Protein AF-A0A7C2EJ04-F1 (afdb_monomer_lite)

Sequence (206 aa):
MSGKVKPAGISQAGAAQGARAGKPFPYRYSTTGLAPIQLVLSRLKGVRRTSRGWIALCPAHSDRSPSLSVREARDGRVLLYCFAGCPTEAVCAALGLSLADLFPDRRRLHSPVAWQRLQEIAARMREQEAEAAFEAWRTATIRGLGVLERACRRVIHEGPGNPGFVVACELEPRVGYLLDVLLNGPRELQMEFYQRDWTEEFKWLV

pLDDT: mean 79.09, std 22.08, range [27.19, 97.81]

Foldseek 3Di:
DDDDDDDDDDDDDDDDDDDDDDDDDPDDDPPPPDQLLCLLVVQFAPWDADPAGIFGAQLLDPGPDGQWDWHADPQRFIDIDGNVDDDPQSSQVSSVHDNCSRHPPVVLVPDPVSVVVVVVVVVVVVVVVVVVVLVVVLVVLLVVLVVLLVVLVVLCVVPPVRPCNVVSVVCNVVSVVSNCCSPPNDPVSSVVVVPDDCPVVCPVVD

InterPro domains:
  IPR002694 Zinc finger, CHC2-type [PF01807] (45-86)
  IPR036977 DNA Primase, CHC2-type zinc finger [G3DSA:3.90.580.10] (33-127)

Structure (mmCIF, N/CA/C/O backbone):
data_AF-A0A7C2EJ04-F1
#
_entry.id   AF-A0A7C2EJ04-F1
#
loop_
_atom_site.group_PDB
_atom_site.id
_atom_site.type_symbol
_atom_site.label_atom_id
_atom_site.label_alt_id
_atom_site.label_comp_id
_atom_site.label_asym_id
_atom_site.label_entity_id
_atom_site.label_seq_id
_atom_site.pdbx_PDB_ins_code
_atom_site.Cartn_x
_atom_site.Cartn_y
_atom_site.Cartn_z
_atom_site.occupancy
_atom_site.B_iso_or_equiv
_atom_site.auth_seq_id
_atom_site.auth_comp_id
_atom_site.auth_asym_id
_atom_site.auth_atom_id
_atom_site.pdbx_PDB_model_num
ATOM 1 N N . MET A 1 1 ? 2.035 3.086 -95.347 1.00 42.09 1 MET A N 1
ATOM 2 C CA . MET A 1 1 ? 2.334 2.624 -93.976 1.00 42.09 1 MET A CA 1
ATOM 3 C C . MET A 1 1 ? 1.863 3.705 -93.014 1.00 42.09 1 MET A C 1
ATOM 5 O O . MET A 1 1 ? 2.045 4.877 -93.307 1.00 42.09 1 MET A O 1
ATOM 9 N N . SER A 1 2 ? 1.143 3.280 -91.980 1.00 36.66 2 SER A N 1
ATOM 10 C CA . SER A 1 2 ? 0.530 4.011 -90.855 1.00 36.66 2 SER A CA 1
ATOM 11 C C . SER A 1 2 ? 1.343 5.217 -90.336 1.00 36.66 2 SER A C 1
ATOM 13 O O . SER A 1 2 ? 2.560 5.179 -90.400 1.00 36.66 2 SER A O 1
ATOM 15 N N . GLY A 1 3 ? 0.796 6.294 -89.763 1.00 33.34 3 GLY A N 1
ATOM 16 C CA . GLY A 1 3 ? -0.563 6.622 -89.339 1.00 33.34 3 GLY A CA 1
ATOM 17 C C . GLY A 1 3 ? -0.642 8.059 -88.770 1.00 33.34 3 GLY A C 1
ATOM 18 O O . GLY A 1 3 ? 0.369 8.707 -88.522 1.00 33.34 3 GLY A O 1
ATOM 19 N N . LYS A 1 4 ? -1.889 8.526 -88.623 1.00 36.69 4 LYS A N 1
ATOM 20 C CA . LYS A 1 4 ? -2.420 9.790 -88.060 1.00 36.69 4 LYS A CA 1
ATOM 21 C C . LYS A 1 4 ? -1.702 10.376 -86.836 1.00 36.69 4 LYS A C 1
ATOM 23 O O . LYS A 1 4 ? -1.455 9.628 -85.902 1.00 36.69 4 LYS A O 1
ATOM 28 N N . VAL A 1 5 ? -1.713 11.718 -86.732 1.00 31.56 5 VAL A N 1
ATOM 29 C CA . VAL A 1 5 ? -2.195 12.436 -85.525 1.00 31.56 5 VAL A CA 1
ATOM 30 C C . VAL A 1 5 ? -2.883 13.766 -85.908 1.00 31.56 5 VAL A C 1
ATOM 32 O O . VAL A 1 5 ? -2.316 14.590 -86.619 1.00 31.56 5 VAL A O 1
ATOM 35 N N . LYS A 1 6 ? -4.110 13.981 -85.413 1.00 32.75 6 LYS A N 1
ATOM 36 C CA . LYS A 1 6 ? -4.808 15.278 -85.267 1.00 32.75 6 LYS A CA 1
ATOM 37 C C . LYS A 1 6 ? -5.606 15.251 -83.939 1.00 32.75 6 LYS A C 1
ATOM 39 O O . LYS A 1 6 ? -5.744 14.168 -83.374 1.00 32.75 6 LYS A O 1
ATOM 44 N N . PRO A 1 7 ? -6.039 16.411 -83.408 1.00 37.88 7 PRO A N 1
ATOM 45 C CA . PRO A 1 7 ? -5.699 16.833 -82.049 1.00 37.88 7 PRO A CA 1
ATOM 46 C C . PRO A 1 7 ? -6.749 16.524 -80.974 1.00 37.88 7 PRO A C 1
ATOM 48 O O . PRO A 1 7 ? -7.855 16.065 -81.242 1.00 37.88 7 PRO A O 1
ATOM 51 N N . ALA A 1 8 ? -6.319 16.811 -79.744 1.00 31.44 8 ALA A N 1
ATOM 52 C CA . ALA A 1 8 ? -6.968 16.588 -78.465 1.00 31.44 8 ALA A CA 1
ATOM 53 C C . ALA A 1 8 ? -8.385 17.176 -78.352 1.00 31.44 8 ALA A C 1
ATOM 55 O O . ALA A 1 8 ? -8.591 18.385 -78.458 1.00 31.44 8 ALA A O 1
ATOM 56 N N . GLY A 1 9 ? -9.331 16.288 -78.044 1.00 29.09 9 GLY A N 1
ATOM 57 C CA . GLY A 1 9 ? -10.635 16.593 -77.477 1.00 29.09 9 GLY A CA 1
ATOM 58 C C . GLY A 1 9 ? -10.693 16.117 -76.024 1.00 29.09 9 GLY A C 1
ATOM 59 O O . GLY A 1 9 ? -10.449 14.949 -75.738 1.00 29.09 9 GLY A O 1
ATOM 60 N N . ILE A 1 10 ? -10.945 17.079 -75.139 1.00 37.19 10 ILE A N 1
ATOM 61 C CA . ILE A 1 10 ? -11.715 17.050 -73.886 1.00 37.19 10 ILE A CA 1
ATOM 62 C C . ILE A 1 10 ? -12.130 15.650 -73.389 1.00 37.19 10 ILE A C 1
ATOM 64 O O . ILE A 1 10 ? -12.934 14.975 -74.029 1.00 37.19 10 ILE A O 1
ATOM 68 N N . SER A 1 11 ? -11.690 15.279 -72.181 1.00 31.09 11 SER A N 1
ATOM 69 C CA . SER A 1 11 ? -12.312 14.201 -71.406 1.00 31.09 11 SER A CA 1
ATOM 70 C C . SER A 1 11 ? -12.687 14.673 -70.008 1.00 31.09 11 SER A C 1
ATOM 72 O O . SER A 1 11 ? -11.946 15.382 -69.331 1.00 31.09 11 SER A O 1
ATOM 74 N N . GLN A 1 12 ? -13.886 14.246 -69.645 1.00 31.78 12 GLN A N 1
ATOM 75 C CA . GLN A 1 12 ? -14.661 14.520 -68.452 1.00 31.78 12 GLN A CA 1
ATOM 76 C C . GLN A 1 12 ? -14.071 13.870 -67.194 1.00 31.78 12 GLN A C 1
ATOM 78 O O . GLN A 1 12 ? -13.235 12.968 -67.252 1.00 31.78 12 GLN A O 1
ATOM 83 N N . ALA A 1 13 ? -14.561 14.354 -66.054 1.00 33.59 13 ALA A N 1
ATOM 84 C CA . ALA A 1 13 ? -14.272 13.881 -64.713 1.00 33.59 13 ALA A CA 1
ATOM 85 C C . ALA A 1 13 ? -14.640 12.403 -64.484 1.00 33.59 13 ALA A C 1
ATOM 87 O O . ALA A 1 13 ? -15.684 11.928 -64.923 1.00 33.59 13 ALA A O 1
ATOM 88 N N . GLY A 1 14 ? -13.814 11.728 -63.686 1.00 27.55 14 GLY A N 1
ATOM 89 C CA . GLY A 1 14 ? -14.121 10.460 -63.033 1.00 27.55 14 GLY A CA 1
ATOM 90 C C . GLY A 1 14 ? -13.361 10.383 -61.711 1.00 27.55 14 GLY A C 1
ATOM 91 O O . GLY A 1 14 ? -12.135 10.301 -61.696 1.00 27.55 14 GLY A O 1
ATOM 92 N N . ALA A 1 15 ? -14.086 10.466 -60.598 1.00 34.50 15 ALA A N 1
ATOM 93 C CA . ALA A 1 15 ? -13.553 10.232 -59.265 1.00 34.50 15 ALA A CA 1
ATOM 94 C C . ALA A 1 15 ? -13.193 8.749 -59.095 1.00 34.50 15 ALA A C 1
ATOM 96 O O . ALA A 1 15 ? -14.045 7.889 -59.291 1.00 34.50 15 ALA A O 1
ATOM 97 N N . ALA A 1 16 ? -11.965 8.450 -58.672 1.00 29.25 16 ALA A N 1
ATOM 98 C CA . ALA A 1 16 ? -11.639 7.196 -58.001 1.00 29.25 16 ALA A CA 1
ATOM 99 C C . ALA A 1 16 ? -10.368 7.362 -57.163 1.00 29.25 16 ALA A C 1
ATOM 101 O O . ALA A 1 16 ? -9.360 7.919 -57.594 1.00 29.25 16 ALA A O 1
ATOM 102 N N . GLN A 1 17 ? -10.473 6.902 -55.925 1.00 37.59 17 GLN A N 1
ATOM 103 C CA . GLN A 1 17 ? -9.508 7.023 -54.848 1.00 37.59 17 GLN A CA 1
ATOM 104 C C . GLN A 1 17 ? -8.212 6.266 -55.171 1.00 37.59 17 GLN A C 1
ATOM 106 O O . GLN A 1 17 ? -8.229 5.073 -55.455 1.00 37.59 17 GLN A O 1
ATOM 111 N N . GLY A 1 18 ? -7.079 6.957 -55.060 1.00 27.19 18 GLY A N 1
ATOM 112 C CA . GLY A 1 18 ? -5.748 6.360 -55.064 1.00 27.19 18 GLY A CA 1
ATOM 113 C C . GLY A 1 18 ? -5.053 6.675 -53.749 1.00 27.19 18 GLY A C 1
ATOM 114 O O . GLY A 1 18 ? -4.387 7.704 -53.626 1.00 27.19 18 GLY A O 1
ATOM 115 N N . ALA A 1 19 ? -5.230 5.804 -52.755 1.00 32.59 19 ALA A N 1
ATOM 116 C CA . ALA A 1 19 ? -4.460 5.828 -51.520 1.00 32.59 19 ALA A CA 1
ATOM 117 C C . ALA A 1 19 ? -2.970 5.657 -51.861 1.00 32.59 19 ALA A C 1
ATOM 119 O O . ALA A 1 19 ? -2.529 4.590 -52.288 1.00 32.59 19 ALA A O 1
ATOM 120 N N . ARG A 1 20 ? -2.184 6.727 -51.709 1.00 37.19 20 ARG A N 1
ATOM 121 C CA . ARG A 1 20 ? -0.727 6.654 -51.840 1.00 37.19 20 ARG A CA 1
ATOM 122 C C . ARG A 1 20 ? -0.174 5.892 -50.639 1.00 37.19 20 ARG A C 1
ATOM 124 O O . ARG A 1 20 ? -0.305 6.342 -49.505 1.00 37.19 20 ARG A O 1
ATOM 131 N N . ALA A 1 21 ? 0.447 4.750 -50.918 1.00 39.38 21 ALA A N 1
ATOM 132 C CA . ALA A 1 21 ? 1.195 3.944 -49.967 1.00 39.38 21 ALA A CA 1
ATOM 133 C C . ALA A 1 21 ? 2.286 4.788 -49.279 1.00 39.38 21 ALA A C 1
ATOM 135 O O . ALA A 1 21 ? 3.338 5.075 -49.852 1.00 39.38 21 ALA A O 1
ATOM 136 N N . GLY A 1 22 ? 2.018 5.202 -48.040 1.00 34.59 22 GLY A N 1
ATOM 137 C CA . GLY A 1 22 ? 3.030 5.723 -47.130 1.00 34.59 22 GLY A CA 1
ATOM 138 C C . GLY A 1 22 ? 3.919 4.578 -46.644 1.00 34.59 22 GLY A C 1
ATOM 139 O O . GLY A 1 22 ? 3.424 3.553 -46.181 1.00 34.59 22 GLY A O 1
ATOM 140 N N . LYS A 1 23 ? 5.237 4.743 -46.772 1.00 35.25 23 LYS A N 1
ATOM 141 C CA . LYS A 1 23 ? 6.257 3.822 -46.246 1.00 35.25 23 LYS A CA 1
ATOM 142 C C . LYS A 1 23 ? 6.041 3.588 -44.734 1.00 35.25 23 LYS A C 1
ATOM 144 O O . LYS A 1 23 ? 5.708 4.550 -44.039 1.00 35.25 23 LYS A O 1
ATOM 149 N N . PRO A 1 24 ? 6.261 2.375 -44.189 1.00 35.38 24 PRO A N 1
ATOM 150 C CA . PRO A 1 24 ? 6.052 2.124 -42.767 1.00 35.38 24 PRO A CA 1
ATOM 151 C C . PRO A 1 24 ? 7.165 2.801 -41.954 1.00 35.38 24 PRO A C 1
ATOM 153 O O . PRO A 1 24 ? 8.339 2.455 -42.070 1.00 35.38 24 PRO A O 1
ATOM 156 N N . PHE A 1 25 ? 6.799 3.794 -41.142 1.00 34.62 25 PHE A N 1
ATOM 157 C CA . PHE A 1 25 ? 7.702 4.411 -40.170 1.00 34.62 25 PHE A CA 1
ATOM 158 C C . PHE A 1 25 ? 8.052 3.396 -39.059 1.00 34.62 25 PHE A C 1
ATOM 160 O O . PHE A 1 25 ? 7.139 2.820 -38.469 1.00 34.62 25 PHE A O 1
ATOM 167 N N . PRO A 1 26 ? 9.340 3.184 -38.721 1.00 40.81 26 PRO A N 1
ATOM 168 C CA . PRO A 1 26 ? 9.764 2.109 -37.820 1.00 40.81 26 PRO A CA 1
ATOM 169 C C . PRO A 1 26 ? 9.750 2.465 -36.323 1.00 40.81 26 PRO A C 1
ATOM 171 O O . PRO A 1 26 ? 10.312 1.722 -35.522 1.00 40.81 26 PRO A O 1
ATOM 174 N N . TYR A 1 27 ? 9.135 3.569 -35.891 1.00 37.81 27 TYR A N 1
ATOM 175 C CA . TYR A 1 27 ? 9.177 3.952 -34.474 1.00 37.81 27 TYR A CA 1
ATOM 176 C C . TYR A 1 27 ? 7.965 3.416 -33.704 1.00 37.81 27 TYR A C 1
ATOM 178 O O . TYR A 1 27 ? 6.956 4.094 -33.513 1.00 37.81 27 TYR A O 1
ATOM 186 N N . ARG A 1 28 ? 8.072 2.157 -33.264 1.00 42.28 28 ARG A N 1
ATOM 187 C CA . ARG A 1 28 ? 7.163 1.570 -32.276 1.00 42.28 28 ARG A CA 1
ATOM 188 C C . ARG A 1 28 ? 7.319 2.312 -30.952 1.00 42.28 28 ARG A C 1
ATOM 190 O O . ARG A 1 28 ? 8.360 2.265 -30.306 1.00 42.28 28 ARG A O 1
ATOM 197 N N . TYR A 1 29 ? 6.256 2.985 -30.547 1.00 42.72 29 TYR A N 1
ATOM 198 C CA . TYR A 1 29 ? 6.024 3.363 -29.164 1.00 42.72 29 TYR A CA 1
ATOM 199 C C . TYR A 1 29 ? 5.886 2.079 -28.329 1.00 42.72 29 TYR A C 1
ATOM 201 O O . TYR A 1 29 ? 5.089 1.203 -28.665 1.00 42.72 29 TYR A O 1
ATOM 209 N N . SER A 1 30 ? 6.610 1.967 -27.214 1.00 47.44 30 SER A N 1
ATOM 210 C CA . SER A 1 30 ? 6.191 1.071 -26.138 1.00 47.44 30 SER A CA 1
ATOM 211 C C . SER A 1 30 ? 4.854 1.607 -25.613 1.00 47.44 30 SER A C 1
ATOM 213 O O . SER A 1 30 ? 4.755 2.709 -25.070 1.00 47.44 30 SER A O 1
ATOM 215 N N . THR A 1 31 ? 3.779 0.873 -25.889 1.00 46.09 31 THR A N 1
ATOM 216 C CA . THR A 1 31 ? 2.388 1.303 -25.666 1.00 46.09 31 THR A CA 1
ATOM 217 C C . THR A 1 31 ? 2.024 1.422 -24.183 1.00 46.09 31 THR A C 1
ATOM 219 O O . THR A 1 31 ? 0.970 1.948 -23.853 1.00 46.09 31 THR A O 1
ATOM 222 N N . THR A 1 32 ? 2.884 0.969 -23.268 1.00 52.00 32 THR A N 1
ATOM 223 C CA . THR A 1 32 ? 2.461 0.682 -21.892 1.00 52.00 32 THR A CA 1
ATOM 224 C C . THR A 1 32 ? 2.779 1.771 -20.864 1.00 52.00 32 THR A C 1
ATOM 226 O O . THR A 1 32 ? 2.279 1.686 -19.755 1.00 52.00 32 THR A O 1
ATOM 229 N N . GLY A 1 33 ? 3.603 2.786 -21.162 1.00 59.88 33 GLY A N 1
ATOM 230 C CA . GLY A 1 33 ? 3.946 3.843 -20.183 1.00 59.88 33 GLY A CA 1
ATOM 231 C C . GLY A 1 33 ? 4.658 3.363 -18.901 1.00 59.88 33 GLY A C 1
ATOM 232 O O . GLY A 1 33 ? 4.938 4.172 -18.023 1.00 59.88 33 GLY A O 1
ATOM 233 N N . LEU A 1 34 ? 4.958 2.066 -18.801 1.00 68.06 34 LEU A N 1
ATOM 234 C CA . LEU A 1 34 ? 5.633 1.424 -17.678 1.00 68.06 34 LEU A CA 1
ATOM 235 C C . LEU A 1 34 ? 7.141 1.668 -17.732 1.00 68.06 34 LEU A C 1
ATOM 237 O O . LEU A 1 34 ? 7.723 1.775 -18.816 1.00 68.06 34 LEU A O 1
ATOM 241 N N . ALA A 1 35 ? 7.783 1.669 -16.563 1.00 79.88 35 ALA A N 1
ATOM 242 C CA . ALA A 1 35 ? 9.238 1.624 -16.492 1.00 79.88 35 ALA A CA 1
ATOM 243 C C . ALA A 1 35 ? 9.762 0.338 -17.172 1.00 79.88 35 ALA A C 1
ATOM 245 O O . ALA A 1 35 ? 9.108 -0.709 -17.071 1.00 79.88 35 ALA A O 1
ATOM 246 N N . PRO A 1 36 ? 10.945 0.366 -17.817 1.00 89.31 36 PRO A N 1
ATOM 247 C CA . PRO A 1 36 ? 11.541 -0.803 -18.471 1.00 89.31 36 PRO A CA 1
ATOM 248 C C . PRO A 1 36 ? 11.522 -2.078 -17.612 1.00 89.31 36 PRO A C 1
ATOM 250 O O . PRO A 1 36 ? 11.149 -3.152 -18.085 1.00 89.31 36 PRO A O 1
ATOM 253 N N . ILE A 1 37 ? 11.842 -1.964 -16.317 1.00 91.19 37 ILE A N 1
ATOM 254 C CA . ILE A 1 37 ? 11.843 -3.105 -15.392 1.00 91.19 37 ILE A CA 1
ATOM 255 C C . ILE A 1 37 ? 10.445 -3.706 -15.200 1.00 91.19 37 ILE A C 1
ATOM 257 O O . ILE A 1 37 ? 10.280 -4.922 -15.245 1.00 91.19 37 ILE A O 1
ATOM 261 N N . GLN A 1 38 ? 9.415 -2.871 -15.062 1.00 88.44 38 GLN A N 1
ATOM 262 C CA . GLN A 1 38 ? 8.028 -3.315 -14.912 1.00 88.44 38 GLN A CA 1
ATOM 263 C C . GLN A 1 38 ? 7.530 -3.985 -16.195 1.00 88.44 38 GLN A C 1
ATOM 265 O O . GLN A 1 38 ? 6.873 -5.025 -16.142 1.00 88.44 38 GLN A O 1
ATOM 270 N N . LEU A 1 39 ? 7.895 -3.426 -17.352 1.00 88.75 39 LEU A N 1
ATOM 271 C CA . LEU A 1 39 ? 7.558 -3.978 -18.660 1.00 88.75 39 LEU A CA 1
ATOM 272 C C . LEU A 1 39 ? 8.120 -5.395 -18.843 1.00 88.75 39 LEU A C 1
ATOM 274 O O . LEU A 1 39 ? 7.402 -6.279 -19.312 1.00 88.75 39 LEU A O 1
ATOM 278 N N . VAL A 1 40 ? 9.375 -5.615 -18.445 1.00 93.75 40 VAL A N 1
ATOM 279 C CA . VAL A 1 40 ? 10.037 -6.925 -18.510 1.00 93.75 40 VAL A CA 1
ATOM 280 C C . VAL A 1 40 ? 9.407 -7.905 -17.524 1.00 93.75 40 VAL A C 1
ATOM 282 O O . VAL A 1 40 ? 9.021 -9.006 -17.915 1.00 93.75 40 VAL A O 1
ATOM 285 N N . LEU A 1 41 ? 9.249 -7.507 -16.258 1.00 94.19 41 LEU A N 1
ATOM 286 C CA . LEU A 1 41 ? 8.703 -8.384 -15.218 1.00 94.19 41 LEU A CA 1
ATOM 287 C C . LEU A 1 41 ? 7.261 -8.811 -15.521 1.00 94.19 41 LEU A C 1
ATOM 289 O O . LEU A 1 41 ? 6.923 -9.969 -15.295 1.00 94.19 41 LEU A O 1
ATOM 293 N N . SER A 1 42 ? 6.442 -7.925 -16.100 1.00 92.25 42 SER A N 1
ATOM 294 C CA . SER A 1 42 ? 5.049 -8.228 -16.473 1.00 92.25 42 SER A CA 1
ATOM 295 C C . SER A 1 42 ? 4.893 -9.348 -17.510 1.00 92.25 42 SER A C 1
ATOM 297 O O . SER A 1 42 ? 3.811 -9.915 -17.637 1.00 92.25 42 SER A O 1
ATOM 299 N N . ARG A 1 43 ? 5.959 -9.680 -18.252 1.00 92.62 43 ARG A N 1
ATOM 300 C CA . ARG A 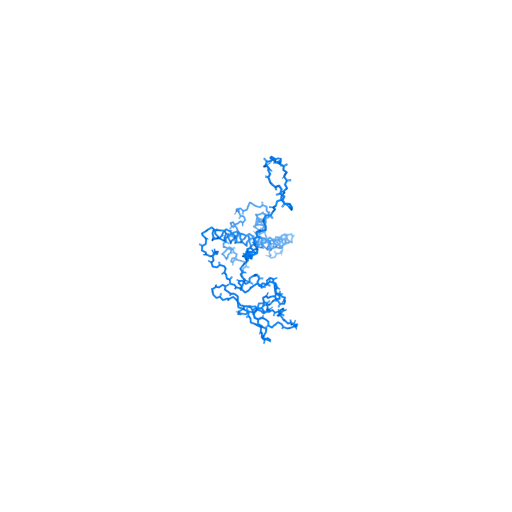1 43 ? 5.948 -10.720 -19.294 1.00 92.62 43 ARG A CA 1
ATOM 301 C C . ARG A 1 43 ? 6.659 -12.009 -18.893 1.00 92.62 43 ARG A C 1
ATOM 303 O O . ARG A 1 43 ? 6.631 -12.982 -19.644 1.00 92.62 43 ARG A O 1
ATOM 310 N N . LEU A 1 44 ? 7.300 -12.026 -17.729 1.00 94.88 44 LEU A N 1
ATOM 311 C CA . LEU A 1 44 ? 8.043 -13.177 -17.237 1.00 94.88 44 LEU A CA 1
ATOM 312 C C . LEU A 1 44 ? 7.168 -14.084 -16.370 1.00 94.88 44 LEU A C 1
ATOM 314 O O . LEU A 1 44 ? 6.262 -13.640 -15.671 1.00 94.88 44 LEU A O 1
ATOM 318 N N . LYS A 1 45 ? 7.477 -15.382 -16.390 1.00 94.19 45 LYS A N 1
ATOM 319 C CA . LYS A 1 45 ? 6.838 -16.395 -15.540 1.00 94.19 45 LYS A CA 1
ATOM 320 C C . LYS A 1 45 ? 7.773 -16.795 -14.400 1.00 94.19 45 LYS A C 1
ATOM 322 O O . LYS A 1 45 ? 8.994 -16.736 -14.535 1.00 94.19 45 LYS A O 1
ATOM 327 N N . GLY A 1 46 ? 7.200 -17.228 -13.276 1.00 93.38 46 GLY A N 1
ATOM 328 C CA . GLY A 1 46 ? 7.976 -17.713 -12.127 1.00 93.38 46 GLY A CA 1
ATOM 329 C C . GLY A 1 46 ? 8.850 -16.641 -11.467 1.00 93.38 46 GLY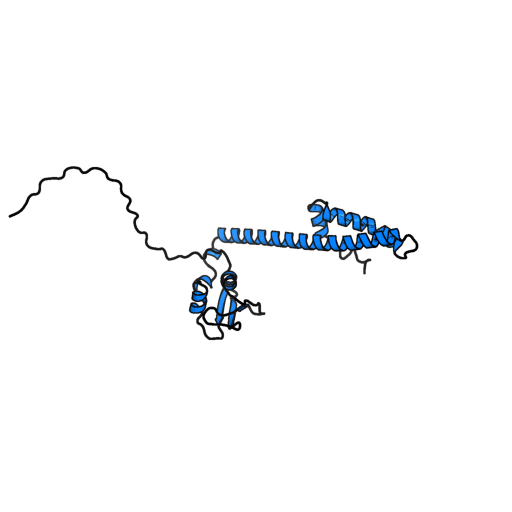 A C 1
ATOM 330 O O . GLY A 1 46 ? 9.898 -16.966 -10.915 1.00 93.38 46 GLY A O 1
ATOM 331 N N . VAL A 1 47 ? 8.444 -15.371 -11.556 1.00 96.31 47 VAL A N 1
ATOM 332 C CA . VAL A 1 47 ? 9.192 -14.229 -11.019 1.00 96.31 47 VAL A CA 1
ATOM 333 C C . VAL A 1 47 ? 9.238 -14.293 -9.494 1.00 96.31 47 VAL A C 1
ATOM 335 O O . VAL A 1 47 ? 8.207 -14.373 -8.829 1.00 96.31 47 VAL A O 1
ATOM 338 N N . ARG A 1 48 ? 10.442 -14.205 -8.926 1.00 94.31 48 ARG A N 1
ATOM 339 C CA . ARG A 1 48 ? 10.686 -14.154 -7.480 1.00 94.31 48 ARG A CA 1
ATOM 340 C C . ARG A 1 48 ? 11.660 -13.029 -7.152 1.00 94.31 48 ARG A C 1
ATOM 342 O O . ARG A 1 48 ? 12.666 -12.843 -7.838 1.00 94.31 48 ARG A O 1
ATOM 349 N N . ARG A 1 49 ? 11.366 -12.273 -6.093 1.00 94.56 49 ARG A N 1
ATOM 350 C CA . ARG A 1 49 ? 12.233 -11.194 -5.597 1.00 94.56 49 ARG A CA 1
ATOM 351 C C . ARG A 1 49 ? 13.488 -11.784 -4.947 1.00 94.56 49 ARG A C 1
ATOM 353 O O . ARG A 1 49 ? 13.408 -12.780 -4.236 1.00 94.56 49 ARG A O 1
ATOM 360 N N . THR A 1 50 ? 14.629 -11.137 -5.153 1.00 93.25 50 THR A N 1
ATOM 361 C CA . THR A 1 50 ? 15.902 -11.425 -4.476 1.00 93.25 50 THR A CA 1
ATOM 362 C C . THR A 1 50 ? 16.488 -10.130 -3.910 1.00 93.25 50 THR A C 1
ATOM 364 O O . THR A 1 50 ? 16.014 -9.038 -4.224 1.00 93.25 50 THR A O 1
ATOM 367 N N . SER A 1 51 ? 17.557 -10.220 -3.118 1.00 89.38 51 SER A N 1
ATOM 368 C CA . SER A 1 51 ? 18.247 -9.039 -2.575 1.00 89.38 51 SER A CA 1
ATOM 369 C C . SER A 1 51 ? 18.882 -8.137 -3.642 1.00 89.38 51 SER A C 1
ATOM 371 O O . SER A 1 51 ? 19.152 -6.971 -3.374 1.00 89.38 51 SER A O 1
ATOM 373 N N . ARG A 1 52 ? 19.132 -8.652 -4.856 1.00 85.06 52 ARG A N 1
ATOM 374 C CA . ARG A 1 52 ? 19.844 -7.933 -5.932 1.00 85.06 52 ARG A CA 1
ATOM 375 C C . ARG A 1 52 ? 18.983 -7.632 -7.163 1.00 85.06 52 ARG A C 1
ATOM 377 O O . ARG A 1 52 ? 19.519 -7.102 -8.138 1.00 85.06 52 ARG A O 1
ATOM 384 N N . GLY A 1 53 ? 17.695 -7.979 -7.131 1.00 93.44 53 GLY A N 1
ATOM 385 C CA . GLY A 1 53 ? 16.763 -7.862 -8.255 1.00 93.44 53 GLY A CA 1
ATOM 386 C C . GLY A 1 53 ? 15.719 -8.978 -8.233 1.00 93.44 53 GLY A C 1
ATOM 387 O O . GLY A 1 53 ? 15.119 -9.258 -7.195 1.00 93.44 53 GLY A O 1
ATOM 388 N N . TRP A 1 54 ? 15.534 -9.658 -9.359 1.00 97.81 54 TRP A N 1
ATOM 389 C CA . TRP A 1 54 ? 14.569 -10.742 -9.525 1.00 97.81 54 TRP A CA 1
ATOM 390 C C . TRP A 1 54 ? 15.209 -11.944 -10.210 1.00 97.81 54 TRP A C 1
ATOM 392 O O . TRP A 1 54 ? 16.169 -11.806 -10.968 1.00 97.81 54 TRP A O 1
ATOM 402 N N . ILE A 1 55 ? 14.642 -13.118 -9.955 1.00 97.12 55 ILE A N 1
ATOM 403 C CA . ILE A 1 55 ? 14.918 -14.331 -10.717 1.00 97.12 55 ILE A CA 1
ATOM 404 C C . ILE A 1 55 ? 13.615 -14.845 -11.331 1.00 97.12 55 ILE A C 1
ATOM 406 O O . ILE A 1 55 ? 12.558 -14.738 -10.709 1.00 97.12 55 ILE A O 1
ATOM 410 N N . ALA A 1 56 ? 13.674 -15.353 -12.555 1.00 97.38 56 ALA A N 1
ATOM 411 C CA . ALA A 1 56 ? 12.515 -15.822 -13.306 1.00 97.38 56 ALA A CA 1
ATOM 412 C C . ALA A 1 56 ? 12.879 -17.016 -14.196 1.00 97.38 56 ALA A C 1
ATOM 414 O O . ALA A 1 56 ? 14.057 -17.329 -14.381 1.00 97.38 56 ALA A O 1
ATOM 415 N N . LEU A 1 57 ? 11.864 -17.671 -14.756 1.00 97.56 57 LEU A N 1
ATOM 416 C CA . LEU A 1 57 ? 12.068 -18.676 -15.796 1.00 97.56 57 LEU A CA 1
ATOM 417 C C . LEU A 1 57 ? 12.502 -17.984 -17.089 1.00 97.56 57 LEU A C 1
ATOM 419 O O . LEU A 1 57 ? 11.885 -17.001 -17.509 1.00 97.56 57 LEU A O 1
ATOM 423 N N . CYS A 1 58 ? 13.556 -18.493 -17.720 1.00 97.44 58 CYS A N 1
ATOM 424 C CA . CYS A 1 58 ? 14.008 -17.980 -19.002 1.00 97.44 58 CYS A CA 1
ATOM 425 C C . CYS A 1 58 ? 13.047 -18.429 -20.117 1.00 97.44 58 CYS A C 1
ATOM 427 O O . CYS A 1 58 ? 12.879 -19.627 -20.320 1.00 97.44 58 CYS A O 1
ATOM 429 N N . PRO A 1 59 ? 12.438 -17.505 -20.880 1.00 96.56 59 PRO A N 1
ATOM 430 C CA . PRO A 1 59 ? 11.535 -17.860 -21.975 1.00 96.56 59 PRO A CA 1
ATOM 431 C C . PRO A 1 59 ? 12.272 -18.299 -23.253 1.00 96.56 59 PRO A C 1
ATOM 433 O O . PRO A 1 59 ? 11.642 -18.826 -24.163 1.00 96.56 59 PRO A O 1
ATOM 436 N N . ALA A 1 60 ? 13.590 -18.075 -23.341 1.00 96.31 60 ALA A N 1
ATOM 437 C CA . ALA A 1 60 ? 14.402 -18.401 -24.518 1.00 96.31 60 ALA A CA 1
ATOM 438 C C . ALA A 1 60 ? 14.856 -19.872 -24.575 1.00 96.31 60 ALA A C 1
ATOM 440 O O . ALA A 1 60 ? 15.431 -20.298 -25.573 1.00 96.31 60 ALA A O 1
ATOM 441 N N . HIS A 1 61 ? 14.607 -20.650 -23.522 1.00 95.38 61 HIS A N 1
ATOM 442 C CA . HIS A 1 61 ? 14.776 -22.100 -23.522 1.00 95.38 61 HIS A CA 1
ATOM 443 C C . HIS A 1 61 ? 13.670 -22.754 -22.689 1.00 95.38 61 HIS A C 1
ATOM 445 O O . HIS A 1 61 ? 12.910 -22.076 -22.001 1.00 95.38 61 HIS A O 1
ATOM 451 N N . SER A 1 62 ? 13.560 -24.082 -22.746 1.00 92.88 62 SER A N 1
ATOM 452 C CA . SER A 1 62 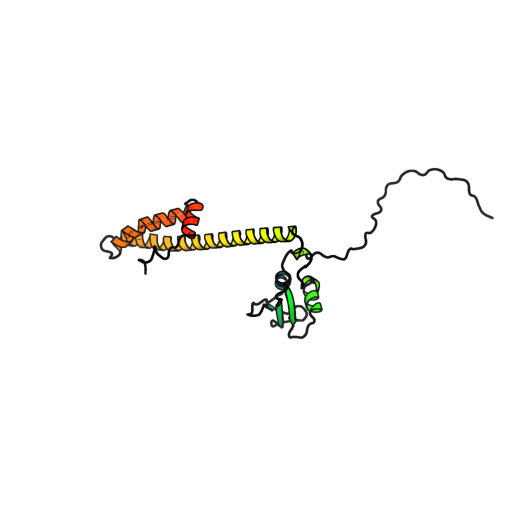? 12.624 -24.825 -21.896 1.00 92.88 62 SER A CA 1
ATOM 453 C C . SER A 1 62 ? 13.117 -24.835 -20.446 1.00 92.88 62 SER A C 1
ATOM 455 O O . SER A 1 62 ? 13.734 -25.802 -20.000 1.00 92.88 62 SER A O 1
ATOM 457 N N . ASP A 1 63 ? 12.844 -23.760 -19.718 1.00 93.50 63 ASP A N 1
ATOM 458 C CA . ASP A 1 63 ? 13.278 -23.598 -18.339 1.00 93.50 63 ASP A CA 1
ATOM 459 C C . ASP A 1 63 ? 12.262 -24.179 -17.341 1.00 93.50 63 ASP A C 1
ATOM 461 O O . ASP A 1 63 ? 11.072 -23.856 -17.375 1.00 93.50 63 ASP A O 1
ATOM 465 N N . ARG A 1 64 ? 12.736 -25.037 -16.432 1.00 91.44 64 ARG A N 1
ATOM 466 C CA . ARG A 1 64 ? 11.941 -25.616 -15.332 1.00 91.44 64 ARG A CA 1
ATOM 467 C C . ARG A 1 64 ? 12.315 -25.037 -13.966 1.00 91.44 64 ARG A C 1
ATOM 469 O O . ARG A 1 64 ? 11.553 -25.197 -13.016 1.00 91.44 64 ARG A O 1
ATOM 476 N N . SER A 1 65 ? 13.461 -24.368 -13.857 1.00 90.44 65 SER A N 1
ATOM 477 C CA . SER A 1 65 ? 14.005 -23.840 -12.605 1.00 90.44 65 SER A CA 1
ATOM 478 C C . SER A 1 65 ? 14.567 -22.439 -12.849 1.00 90.44 65 SER A C 1
ATOM 480 O O . SER A 1 65 ? 15.502 -22.331 -13.631 1.00 90.44 65 SER A O 1
ATOM 482 N N . PRO A 1 66 ? 14.073 -21.380 -12.176 1.00 93.88 66 PRO A N 1
ATOM 483 C CA . PRO A 1 66 ? 14.389 -19.992 -12.520 1.00 93.88 66 PRO A CA 1
ATOM 484 C C . PRO A 1 66 ? 15.875 -19.736 -12.814 1.00 93.88 66 PRO A C 1
ATOM 486 O O . PRO A 1 66 ? 16.696 -19.712 -11.900 1.00 93.88 66 PRO A O 1
ATOM 489 N N . SER A 1 67 ? 16.210 -19.545 -14.093 1.00 95.88 67 SER A N 1
ATOM 490 C CA . SER A 1 67 ? 17.589 -19.369 -14.571 1.00 95.88 67 SER A CA 1
ATOM 491 C C . SER A 1 67 ? 17.881 -17.962 -15.101 1.00 95.88 67 SER A C 1
ATOM 493 O O . SER A 1 67 ? 19.019 -17.661 -15.469 1.00 95.88 67 SER A O 1
ATOM 495 N N . LEU A 1 68 ? 16.874 -17.087 -15.166 1.00 97.38 68 LEU A N 1
ATOM 496 C CA . LEU A 1 68 ? 17.015 -15.719 -15.653 1.00 97.38 68 LEU A CA 1
ATOM 497 C C . LEU A 1 68 ? 17.118 -14.741 -14.483 1.00 97.38 68 LEU A C 1
ATOM 499 O O . LEU A 1 68 ? 16.154 -14.536 -13.750 1.00 97.38 68 LEU A O 1
ATOM 503 N N . SER A 1 69 ? 18.270 -14.094 -14.347 1.00 97.12 69 SER A N 1
ATOM 504 C CA . SER A 1 69 ? 18.468 -12.940 -13.473 1.00 97.12 69 SER A CA 1
ATOM 505 C C . SER A 1 69 ? 18.013 -11.668 -14.178 1.00 97.12 69 SER A C 1
ATOM 507 O O . SER A 1 69 ? 18.411 -11.399 -15.315 1.00 97.12 69 SER A O 1
ATOM 509 N N . VAL A 1 70 ? 17.197 -10.877 -13.489 1.00 97.44 70 VAL A N 1
ATOM 510 C CA . VAL A 1 70 ? 16.690 -9.586 -13.958 1.00 97.44 70 VAL A CA 1
ATOM 511 C C . VAL A 1 70 ? 17.042 -8.534 -12.921 1.00 97.44 70 VAL A C 1
ATOM 513 O O . VAL A 1 70 ? 16.722 -8.680 -11.739 1.00 97.44 70 VAL A O 1
ATOM 516 N N . ARG A 1 71 ? 17.721 -7.466 -13.335 1.00 95.31 71 ARG A N 1
ATOM 517 C CA . ARG A 1 71 ? 18.149 -6.390 -12.432 1.00 95.31 71 ARG A CA 1
ATOM 518 C C . ARG A 1 71 ? 17.919 -5.037 -13.073 1.00 95.31 71 ARG A C 1
ATOM 520 O O . ARG A 1 71 ? 18.112 -4.881 -14.270 1.00 95.31 71 ARG A O 1
ATOM 527 N N . GLU A 1 72 ? 17.573 -4.055 -12.262 1.00 91.38 72 GLU A N 1
ATOM 528 C CA . GLU A 1 72 ? 17.559 -2.659 -12.680 1.00 91.38 72 GLU A CA 1
ATOM 529 C C . GLU A 1 72 ? 18.893 -2.012 -12.295 1.00 91.38 72 GLU A C 1
ATOM 531 O O . GLU A 1 72 ? 19.371 -2.163 -11.167 1.00 91.38 72 GLU A O 1
ATOM 536 N N . ALA A 1 73 ? 19.541 -1.353 -13.252 1.00 85.44 73 ALA A N 1
ATOM 537 C CA . ALA A 1 73 ? 20.747 -0.579 -12.998 1.00 85.44 73 ALA A CA 1
ATOM 538 C C . ALA A 1 73 ? 20.394 0.841 -12.532 1.00 85.44 73 ALA A C 1
ATOM 540 O O . ALA A 1 73 ? 19.269 1.308 -12.685 1.00 85.44 73 ALA A O 1
ATOM 541 N N . ARG A 1 74 ? 21.380 1.555 -11.977 1.00 78.94 74 ARG A N 1
ATOM 542 C CA . ARG A 1 74 ? 21.178 2.901 -11.407 1.00 78.94 74 ARG A CA 1
ATOM 543 C C . ARG A 1 74 ? 20.685 3.933 -12.425 1.00 78.94 74 ARG A C 1
ATOM 545 O O . ARG A 1 74 ? 20.045 4.900 -12.046 1.00 78.94 74 ARG A O 1
ATOM 552 N N . ASP A 1 75 ? 20.994 3.730 -13.698 1.00 72.31 75 ASP A N 1
ATOM 553 C CA . ASP A 1 75 ? 20.567 4.556 -14.825 1.00 72.31 75 ASP A CA 1
ATOM 554 C C . ASP A 1 75 ? 19.226 4.105 -15.433 1.00 72.31 75 ASP A C 1
ATOM 556 O O . ASP A 1 75 ? 18.865 4.582 -16.504 1.00 72.31 75 ASP A O 1
ATOM 560 N N . GLY A 1 76 ? 18.494 3.192 -14.781 1.00 79.94 76 GLY A N 1
ATOM 561 C CA . GLY A 1 76 ? 17.144 2.761 -15.165 1.00 79.94 76 GLY A CA 1
ATOM 562 C C . GLY A 1 76 ? 17.080 1.714 -16.283 1.00 79.94 76 GLY A C 1
ATOM 563 O O . GLY A 1 76 ? 15.992 1.323 -16.702 1.00 79.94 76 GLY A O 1
ATOM 564 N N . ARG A 1 77 ? 18.227 1.246 -16.793 1.00 88.94 77 ARG A N 1
ATOM 565 C CA . ARG A 1 77 ? 18.283 0.128 -17.754 1.00 88.94 77 ARG A CA 1
ATOM 566 C C . ARG A 1 77 ? 18.070 -1.213 -17.056 1.00 88.94 77 ARG A C 1
ATOM 568 O O . ARG A 1 77 ? 18.522 -1.428 -15.929 1.00 88.94 77 ARG A O 1
ATOM 575 N N . VAL A 1 78 ? 17.456 -2.145 -17.769 1.00 94.69 78 VAL A N 1
ATOM 576 C CA . VAL A 1 78 ? 17.267 -3.524 -17.328 1.00 94.69 78 VAL A CA 1
ATOM 577 C C . VAL A 1 78 ? 18.435 -4.378 -17.800 1.00 94.69 78 VAL A C 1
ATOM 579 O O . VAL A 1 78 ? 18.797 -4.391 -18.975 1.00 94.69 78 VAL A O 1
ATOM 582 N N . LEU A 1 79 ? 19.023 -5.109 -16.864 1.00 96.00 79 LEU A N 1
ATOM 583 C CA . LEU A 1 79 ? 20.047 -6.111 -17.099 1.00 96.00 79 LEU A CA 1
ATOM 584 C C . LEU A 1 79 ? 19.394 -7.488 -17.053 1.00 96.00 79 LEU A C 1
ATOM 586 O O . LEU A 1 79 ? 18.805 -7.865 -16.037 1.00 96.00 79 LEU A O 1
ATOM 590 N N . LEU A 1 80 ? 19.533 -8.228 -18.148 1.00 97.12 80 LEU A N 1
ATOM 591 C CA . LEU A 1 80 ? 19.121 -9.619 -18.261 1.00 97.12 80 LEU A CA 1
ATOM 592 C C . LEU A 1 80 ? 20.364 -10.498 -18.297 1.00 97.12 80 LEU A C 1
ATOM 594 O O . LEU A 1 80 ? 21.310 -10.210 -19.027 1.00 97.12 80 LEU A O 1
ATOM 598 N N . TYR A 1 81 ? 20.361 -11.564 -17.505 1.00 97.06 81 TYR A N 1
ATOM 599 C CA . TYR A 1 81 ? 21.419 -12.564 -17.539 1.00 97.06 81 TYR A CA 1
ATOM 600 C C . TYR A 1 81 ? 20.840 -13.953 -17.313 1.00 97.06 81 TYR A C 1
ATOM 602 O O . TYR A 1 81 ? 20.317 -14.247 -16.238 1.00 97.06 81 TYR A O 1
ATOM 610 N N . CYS A 1 82 ? 20.924 -14.808 -18.327 1.00 97.44 82 CYS A N 1
ATOM 611 C CA . CYS A 1 82 ? 20.511 -16.198 -18.221 1.00 97.44 82 CYS A CA 1
ATOM 612 C C . CYS A 1 82 ? 21.715 -17.070 -17.853 1.00 97.44 82 CYS A C 1
ATOM 614 O O . CYS A 1 82 ? 22.676 -17.151 -18.614 1.00 97.44 82 CYS A O 1
ATOM 616 N N . PHE A 1 83 ? 21.645 -17.770 -16.718 1.00 95.19 83 PHE A N 1
ATOM 617 C CA . PHE A 1 83 ? 22.720 -18.658 -16.260 1.00 95.19 83 PHE A CA 1
ATOM 618 C C . PHE A 1 83 ? 22.933 -19.881 -17.171 1.00 95.19 83 PHE A C 1
ATOM 620 O O . PHE A 1 83 ? 23.995 -20.490 -17.115 1.00 95.19 83 PHE A O 1
ATOM 627 N N . ALA A 1 84 ? 21.964 -20.210 -18.032 1.00 93.75 84 ALA A N 1
ATOM 628 C CA . ALA A 1 84 ? 22.084 -21.258 -19.050 1.00 93.75 84 ALA A CA 1
ATOM 629 C C . ALA A 1 84 ? 22.738 -20.774 -20.365 1.00 93.75 84 ALA A C 1
ATOM 631 O O . ALA A 1 84 ? 22.918 -21.569 -21.282 1.00 93.75 84 ALA A O 1
ATOM 632 N N . GLY A 1 85 ? 23.077 -19.482 -20.480 1.00 95.19 85 GLY A N 1
ATOM 633 C CA . GLY A 1 85 ? 23.805 -18.935 -21.631 1.00 95.19 85 GLY A CA 1
ATOM 634 C C . GLY A 1 85 ? 22.943 -18.408 -22.783 1.00 95.19 85 GLY A C 1
ATOM 635 O O . GLY A 1 85 ? 23.477 -18.130 -23.854 1.00 95.19 85 GLY A O 1
ATOM 636 N N . CYS A 1 86 ? 21.627 -18.238 -22.603 1.00 97.25 86 CYS A N 1
ATOM 637 C CA . CYS A 1 86 ? 20.799 -17.595 -23.630 1.00 97.25 86 CYS A CA 1
ATOM 638 C C . CYS A 1 86 ? 21.223 -16.130 -23.847 1.00 97.25 86 CYS A C 1
ATOM 640 O O . CYS A 1 86 ? 21.359 -15.396 -22.862 1.00 97.25 86 CYS A O 1
ATOM 642 N N . PRO A 1 87 ? 21.355 -15.672 -25.106 1.00 96.06 87 PRO A N 1
ATOM 643 C CA . PRO A 1 87 ? 21.643 -14.274 -25.389 1.00 96.06 87 PRO A CA 1
ATOM 644 C C . PRO A 1 87 ? 20.437 -13.394 -25.040 1.00 96.06 87 PRO A C 1
ATOM 646 O O . PRO A 1 87 ? 19.279 -13.808 -25.172 1.00 96.06 87 PRO A O 1
ATOM 649 N N . THR A 1 88 ? 20.710 -12.163 -24.612 1.00 96.12 88 THR A N 1
ATOM 650 C CA . THR A 1 88 ? 19.690 -11.180 -24.216 1.00 96.12 88 THR A CA 1
ATOM 651 C C . THR A 1 88 ? 18.657 -10.955 -25.319 1.00 96.12 88 THR A C 1
ATOM 653 O O . THR A 1 88 ? 17.465 -10.867 -25.043 1.00 96.12 88 THR A O 1
ATOM 656 N N . GLU A 1 89 ? 19.093 -10.935 -26.575 1.00 94.06 89 GLU A N 1
ATOM 657 C CA . GLU A 1 89 ? 18.263 -10.771 -27.767 1.00 94.06 89 GLU A CA 1
ATOM 658 C C . GLU A 1 89 ? 17.213 -11.876 -27.888 1.00 94.06 89 GLU A C 1
ATOM 660 O O . GLU A 1 89 ? 16.052 -11.588 -28.172 1.00 94.06 89 GLU A O 1
ATOM 665 N N . ALA A 1 90 ? 17.596 -13.131 -27.627 1.00 93.94 90 ALA A N 1
ATOM 666 C CA . ALA A 1 90 ? 16.670 -14.260 -27.666 1.00 93.94 90 ALA A CA 1
ATOM 667 C C . ALA A 1 90 ? 15.645 -14.178 -26.530 1.00 93.94 90 ALA A C 1
ATOM 669 O O . ALA A 1 90 ? 14.468 -14.468 -26.738 1.00 93.94 90 ALA A O 1
ATOM 670 N N . VAL A 1 91 ? 16.068 -13.726 -25.344 1.00 96.62 91 VAL A N 1
ATOM 671 C CA . VAL A 1 91 ? 15.159 -13.485 -24.214 1.00 96.62 91 VAL A CA 1
ATOM 672 C C . VAL A 1 91 ? 14.165 -12.373 -24.551 1.00 96.62 91 VAL A C 1
ATOM 674 O O . VAL A 1 91 ? 12.963 -12.564 -24.384 1.00 96.62 91 VAL A O 1
ATOM 677 N N . CYS A 1 92 ? 14.633 -11.239 -25.077 1.00 93.19 92 CYS A N 1
ATOM 678 C CA . CYS A 1 92 ? 13.776 -10.140 -25.520 1.00 93.19 92 CYS A CA 1
ATOM 679 C C . CYS A 1 92 ? 12.788 -10.588 -26.601 1.00 93.19 92 CYS A C 1
ATOM 681 O O . CYS A 1 92 ? 11.591 -10.336 -26.467 1.00 93.19 92 CYS A O 1
ATOM 683 N N . ALA A 1 93 ? 13.257 -11.305 -27.624 1.00 91.19 93 ALA A N 1
ATOM 684 C CA . ALA A 1 93 ? 12.414 -11.808 -28.703 1.00 91.19 93 ALA A CA 1
ATOM 685 C C . ALA A 1 93 ? 11.321 -12.754 -28.184 1.00 91.19 93 ALA A C 1
ATOM 687 O O . ALA A 1 93 ? 10.157 -12.598 -28.551 1.00 91.19 93 ALA A O 1
ATOM 688 N N . ALA A 1 94 ? 11.663 -13.671 -27.272 1.00 93.31 94 ALA A N 1
ATOM 689 C CA . ALA A 1 94 ? 10.701 -14.577 -26.645 1.00 93.31 94 ALA A CA 1
ATOM 690 C C . ALA A 1 94 ? 9.664 -13.843 -25.770 1.00 93.31 94 ALA A C 1
ATOM 692 O O . ALA A 1 94 ? 8.541 -14.317 -25.607 1.00 93.31 94 ALA A O 1
ATOM 693 N N . LEU A 1 95 ? 10.011 -12.664 -25.243 1.00 92.19 95 LEU A N 1
ATOM 694 C CA . LEU A 1 95 ? 9.094 -11.765 -24.534 1.00 92.19 95 LEU A CA 1
ATOM 695 C C . LEU A 1 95 ? 8.323 -10.817 -25.471 1.00 92.19 95 LEU A C 1
ATOM 697 O O . LEU A 1 95 ? 7.493 -10.041 -25.001 1.00 92.19 95 LEU A O 1
ATOM 701 N N . GLY A 1 96 ? 8.582 -10.824 -26.781 1.00 89.00 96 GLY A N 1
ATOM 702 C CA . GLY A 1 96 ? 8.006 -9.850 -27.713 1.00 89.00 96 GLY A CA 1
ATOM 703 C C . GLY A 1 96 ? 8.482 -8.412 -27.465 1.00 89.00 96 GLY A C 1
ATOM 704 O O . GLY A 1 96 ? 7.746 -7.463 -27.735 1.00 89.00 96 GLY A O 1
ATOM 705 N N . LEU A 1 97 ? 9.689 -8.255 -26.920 1.00 89.81 97 LEU A N 1
ATOM 706 C CA . LEU A 1 97 ? 10.351 -6.982 -26.647 1.00 89.81 97 LEU A CA 1
ATOM 707 C C . LEU A 1 97 ? 11.525 -6.772 -27.606 1.00 89.81 97 LEU A C 1
ATOM 709 O O . LEU A 1 97 ? 12.129 -7.719 -28.108 1.00 89.81 97 LEU A O 1
ATOM 713 N N . SER A 1 98 ? 11.883 -5.513 -27.822 1.00 88.88 98 SER A N 1
ATOM 714 C CA . SER A 1 98 ? 13.141 -5.127 -28.457 1.00 88.88 98 SER A CA 1
ATOM 715 C C . SER A 1 98 ? 14.214 -4.832 -27.406 1.00 88.88 98 SER A C 1
ATOM 717 O O . SER A 1 98 ? 13.905 -4.574 -26.243 1.00 88.88 98 SER A O 1
ATOM 719 N N . LEU A 1 99 ? 15.489 -4.799 -27.809 1.00 88.00 99 LEU A N 1
ATOM 720 C CA . LEU A 1 99 ? 16.562 -4.350 -26.913 1.00 88.00 99 LEU A CA 1
ATOM 721 C C . LEU A 1 99 ? 16.336 -2.915 -26.416 1.00 88.00 99 LEU A C 1
ATOM 723 O O . LEU A 1 99 ? 16.693 -2.606 -25.285 1.00 88.00 99 LEU A O 1
ATOM 727 N N . ALA A 1 100 ? 15.720 -2.048 -27.229 1.00 85.31 100 ALA A N 1
ATOM 728 C CA . ALA A 1 100 ? 15.430 -0.666 -26.851 1.00 85.31 100 ALA A CA 1
ATOM 729 C C . ALA A 1 100 ? 14.470 -0.575 -25.653 1.00 85.31 100 ALA A C 1
ATOM 731 O O . ALA A 1 100 ? 14.593 0.346 -24.852 1.00 85.31 100 ALA A O 1
ATOM 732 N N . ASP A 1 101 ? 13.579 -1.558 -25.486 1.00 85.50 101 ASP A N 1
ATOM 733 C CA . ASP A 1 101 ? 12.642 -1.623 -24.360 1.00 85.50 101 ASP A CA 1
ATOM 734 C C . ASP A 1 101 ? 13.335 -1.912 -23.016 1.00 85.50 101 ASP A C 1
ATOM 736 O O . ASP A 1 101 ? 12.731 -1.722 -21.962 1.00 85.50 101 ASP A O 1
ATOM 740 N N . LEU A 1 102 ? 14.604 -2.347 -23.031 1.00 90.06 102 LEU A N 1
ATOM 741 C CA . LEU A 1 102 ? 15.418 -2.511 -21.822 1.00 90.06 102 LEU A CA 1
ATOM 742 C C . LEU A 1 102 ? 15.999 -1.189 -21.315 1.00 90.06 102 LEU A C 1
ATOM 744 O O . LEU A 1 102 ? 16.553 -1.155 -20.218 1.00 90.06 102 LEU A O 1
ATOM 748 N N . PHE A 1 103 ? 15.911 -0.111 -22.092 1.00 87.75 103 PHE A N 1
ATOM 749 C CA . PHE A 1 103 ? 16.482 1.182 -21.742 1.00 87.75 103 PHE A CA 1
ATOM 750 C C . PHE A 1 103 ? 15.373 2.190 -21.446 1.00 87.75 103 PHE A C 1
ATOM 752 O O . PHE A 1 103 ? 14.328 2.183 -22.100 1.00 87.75 103 PHE A O 1
ATOM 759 N N . PRO A 1 104 ? 15.588 3.102 -20.488 1.00 76.38 104 PRO A N 1
ATOM 760 C CA . PRO A 1 104 ? 14.665 4.201 -20.295 1.00 76.38 104 PRO A CA 1
ATOM 761 C C . PRO A 1 104 ? 14.708 5.106 -21.526 1.00 76.38 104 PRO A C 1
ATOM 763 O O . PRO A 1 104 ? 15.777 5.432 -22.051 1.00 76.38 104 PRO A O 1
ATOM 766 N N . ASP A 1 105 ? 13.534 5.535 -21.981 1.00 71.06 105 ASP A N 1
ATOM 767 C CA . ASP A 1 105 ? 13.424 6.479 -23.086 1.00 71.06 105 ASP A CA 1
ATOM 768 C C . ASP A 1 105 ? 13.960 7.847 -22.634 1.00 71.06 105 ASP A C 1
ATOM 770 O O . ASP A 1 105 ? 13.252 8.661 -22.037 1.00 71.06 105 ASP A O 1
ATOM 774 N N . ARG A 1 106 ? 15.246 8.105 -22.907 1.00 57.22 106 ARG A N 1
ATOM 775 C CA . ARG A 1 106 ? 15.914 9.366 -22.550 1.00 57.22 106 ARG A CA 1
ATOM 776 C C . ARG A 1 106 ? 15.226 10.586 -23.170 1.00 57.22 106 ARG A C 1
ATOM 778 O O . ARG A 1 106 ? 15.350 11.673 -22.621 1.00 57.22 106 ARG A O 1
ATOM 785 N N . ARG A 1 107 ? 14.453 10.435 -24.258 1.00 56.16 107 ARG A N 1
ATOM 786 C CA . ARG A 1 107 ? 13.673 11.545 -24.840 1.00 56.16 107 ARG A CA 1
ATOM 787 C C . ARG A 1 107 ? 12.442 11.890 -23.994 1.00 56.16 107 ARG A C 1
ATOM 789 O O . ARG A 1 107 ? 12.028 13.045 -23.983 1.00 56.16 107 ARG A O 1
ATOM 796 N N . ARG A 1 108 ? 11.887 10.930 -23.241 1.00 53.25 108 ARG A N 1
ATOM 797 C CA . ARG A 1 108 ? 10.782 11.167 -22.290 1.00 53.25 108 ARG A CA 1
ATOM 798 C C . ARG A 1 108 ? 11.252 11.822 -20.997 1.00 53.25 108 ARG A C 1
ATOM 800 O O . ARG A 1 108 ? 10.531 12.648 -20.455 1.00 53.25 108 ARG A O 1
ATOM 807 N N . LEU A 1 109 ? 12.475 11.526 -20.557 1.00 50.75 109 LEU A N 1
ATOM 808 C CA . LEU A 1 109 ? 13.088 12.134 -19.369 1.00 50.75 109 LEU A CA 1
ATOM 809 C C . LEU A 1 109 ? 13.539 13.595 -19.572 1.00 50.75 109 LEU A C 1
ATOM 811 O O . LEU A 1 109 ? 14.059 14.200 -18.642 1.00 50.75 109 LEU A O 1
ATOM 815 N N . HIS A 1 110 ? 13.341 14.192 -20.751 1.00 51.97 110 HIS A N 1
ATOM 816 C CA . HIS A 1 110 ? 13.701 15.593 -21.018 1.00 51.97 110 HIS A CA 1
ATOM 817 C C . HIS A 1 110 ? 12.547 16.448 -21.572 1.00 51.97 110 HIS A C 1
ATOM 819 O O . HIS A 1 110 ? 12.772 17.593 -21.956 1.00 51.97 110 HIS A O 1
ATOM 825 N N . SER A 1 111 ? 11.305 15.947 -21.579 1.00 58.69 111 SER A N 1
ATOM 826 C CA . SER A 1 111 ? 10.127 16.777 -21.872 1.00 58.69 111 SER A CA 1
ATOM 827 C C . SER A 1 111 ? 9.522 17.312 -20.566 1.00 58.69 111 SER A C 1
ATOM 829 O O . SER A 1 111 ? 9.081 16.503 -19.747 1.00 58.69 111 SER A O 1
ATOM 831 N N . PRO A 1 112 ? 9.438 18.642 -20.359 1.00 58.97 112 PRO A N 1
ATOM 832 C CA . PRO A 1 112 ? 8.803 19.226 -19.171 1.00 58.97 112 PRO A CA 1
ATOM 833 C C . PRO A 1 112 ? 7.367 18.723 -18.938 1.00 58.97 112 PRO A C 1
ATOM 835 O O . PRO A 1 112 ? 6.973 18.451 -17.808 1.00 58.97 112 PRO A O 1
ATOM 838 N N . VAL A 1 113 ? 6.612 18.495 -20.019 1.00 66.38 113 VAL A N 1
ATOM 839 C CA . VAL A 1 113 ? 5.227 17.993 -19.969 1.00 66.38 113 VAL A CA 1
ATOM 840 C C . VAL A 1 113 ? 5.163 16.517 -19.552 1.00 66.38 113 VAL A C 1
ATOM 842 O O . VAL A 1 113 ? 4.229 16.102 -18.867 1.00 66.38 113 VAL A O 1
ATOM 845 N N . ALA A 1 114 ? 6.149 15.702 -19.941 1.00 60.66 114 ALA A N 1
ATOM 846 C CA . ALA A 1 114 ? 6.209 14.299 -19.532 1.00 60.66 114 ALA A CA 1
ATOM 847 C C . ALA A 1 114 ? 6.528 14.157 -18.035 1.00 60.66 114 ALA A C 1
ATOM 849 O O . ALA A 1 114 ? 5.926 13.320 -17.365 1.00 60.66 114 ALA A O 1
ATOM 850 N N . TRP A 1 115 ? 7.409 15.009 -17.501 1.00 62.47 115 TRP A N 1
ATOM 851 C CA . TRP A 1 115 ? 7.694 15.068 -16.065 1.00 62.47 115 TRP A CA 1
ATOM 852 C C . TRP A 1 115 ? 6.478 15.460 -15.246 1.00 62.47 115 TRP A 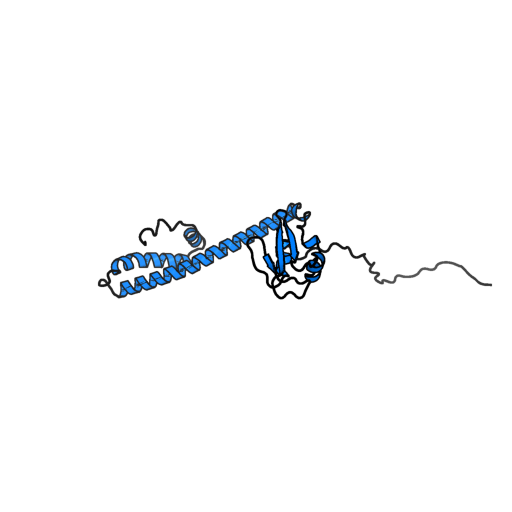C 1
ATOM 854 O O . TRP A 1 115 ? 6.170 14.782 -14.270 1.00 62.47 115 TRP A O 1
ATOM 864 N N . GLN A 1 116 ? 5.767 16.504 -15.670 1.00 73.69 116 GLN A N 1
ATOM 865 C CA . GLN A 1 116 ? 4.566 16.958 -14.980 1.00 73.69 116 GLN A CA 1
ATOM 866 C C . GLN A 1 116 ? 3.515 15.841 -14.904 1.00 73.69 116 GLN A C 1
ATOM 868 O O . GLN A 1 116 ? 3.016 15.537 -13.826 1.00 73.69 116 GLN A O 1
ATOM 873 N N . ARG A 1 117 ? 3.272 15.122 -16.009 1.00 73.94 117 ARG A N 1
ATOM 874 C CA . ARG A 1 117 ? 2.354 13.968 -16.016 1.00 73.94 117 ARG A CA 1
ATOM 875 C C . ARG A 1 117 ? 2.810 12.827 -15.107 1.00 73.94 117 ARG A C 1
ATOM 877 O O . ARG A 1 117 ? 1.983 12.213 -14.443 1.00 73.94 117 ARG A O 1
ATOM 884 N N . LEU A 1 118 ? 4.107 12.518 -15.066 1.00 69.19 118 LEU A N 1
ATOM 885 C CA . LEU A 1 118 ? 4.638 11.494 -14.157 1.00 69.19 118 LEU A CA 1
ATOM 886 C C . LEU A 1 118 ? 4.502 11.913 -12.690 1.00 69.19 118 LEU A C 1
ATOM 888 O O . LEU A 1 118 ? 4.169 11.080 -11.851 1.00 69.19 118 LEU A O 1
ATOM 892 N N . GLN A 1 119 ? 4.718 13.193 -12.385 1.00 72.38 119 GLN A N 1
ATOM 893 C CA . GLN A 1 119 ? 4.503 13.747 -11.050 1.00 72.38 119 GLN A CA 1
ATOM 894 C C . GLN A 1 119 ? 3.029 13.686 -10.649 1.00 72.38 119 GLN A C 1
ATOM 896 O O . GLN A 1 119 ? 2.742 13.281 -9.527 1.00 72.38 119 GLN A O 1
ATOM 901 N N . GLU A 1 120 ? 2.109 14.017 -11.557 1.00 81.06 120 GLU A N 1
ATOM 902 C CA . GLU A 1 120 ? 0.662 13.901 -11.345 1.00 81.06 120 GLU A CA 1
ATOM 903 C C . GLU A 1 120 ? 0.240 12.447 -11.097 1.00 81.06 120 GLU A C 1
ATOM 905 O O . GLU A 1 120 ? -0.487 12.173 -10.146 1.00 81.06 120 GLU A O 1
ATOM 910 N N . ILE A 1 121 ? 0.726 11.496 -11.905 1.00 70.44 121 ILE A N 1
ATOM 911 C CA . ILE A 1 121 ? 0.457 10.063 -11.708 1.00 70.44 121 ILE A CA 1
ATOM 912 C C . ILE A 1 121 ? 1.002 9.602 -10.354 1.00 70.44 121 ILE A C 1
ATOM 914 O O . ILE A 1 121 ? 0.277 8.976 -9.587 1.00 70.44 121 ILE A O 1
ATOM 918 N N . ALA A 1 122 ? 2.250 9.941 -10.029 1.00 72.94 122 ALA A N 1
ATOM 919 C CA . ALA A 1 122 ? 2.856 9.572 -8.755 1.00 72.94 122 ALA A CA 1
ATOM 920 C C . ALA A 1 122 ? 2.143 10.226 -7.559 1.00 72.94 122 ALA A C 1
ATOM 922 O O . ALA A 1 122 ? 2.018 9.598 -6.515 1.00 72.94 122 ALA A O 1
ATOM 923 N N . ALA A 1 123 ? 1.664 11.467 -7.694 1.00 77.88 123 ALA A N 1
ATOM 924 C CA . ALA A 1 123 ? 0.874 12.141 -6.667 1.00 77.88 123 ALA A CA 1
ATOM 925 C C . ALA A 1 123 ? -0.463 11.431 -6.438 1.00 77.88 123 ALA A C 1
ATOM 927 O O . ALA A 1 123 ? -0.778 11.125 -5.294 1.00 77.88 123 ALA A O 1
ATOM 928 N N . ARG A 1 124 ? -1.177 11.072 -7.514 1.00 86.19 124 ARG A N 1
ATOM 929 C CA . ARG A 1 124 ? -2.411 10.275 -7.432 1.00 86.19 124 ARG A CA 1
ATOM 930 C C . ARG A 1 124 ? -2.172 8.909 -6.799 1.00 86.19 124 ARG A C 1
ATOM 932 O O . ARG A 1 124 ? -2.981 8.467 -5.997 1.00 86.19 124 ARG A O 1
ATOM 939 N N . MET A 1 125 ? -1.067 8.241 -7.134 1.00 77.88 125 MET A N 1
ATOM 940 C CA . MET A 1 125 ? -0.719 6.962 -6.507 1.00 77.88 125 MET A CA 1
ATOM 941 C C . MET A 1 125 ? -0.431 7.126 -5.014 1.00 77.88 125 MET A C 1
ATOM 943 O O . MET A 1 125 ? -0.963 6.360 -4.224 1.00 77.88 125 MET A O 1
ATOM 947 N N . ARG A 1 126 ? 0.338 8.147 -4.611 1.00 77.19 126 ARG A N 1
ATOM 948 C CA . ARG A 1 126 ? 0.576 8.447 -3.188 1.00 77.19 126 ARG A CA 1
ATOM 949 C C . ARG A 1 126 ? -0.716 8.760 -2.440 1.00 77.19 126 ARG A C 1
ATOM 951 O O . ARG A 1 126 ? -0.877 8.328 -1.308 1.00 77.19 126 ARG A O 1
ATOM 958 N N . GLU A 1 127 ? -1.623 9.501 -3.066 1.00 84.88 127 GLU A N 1
ATOM 959 C CA . GLU A 1 127 ? -2.941 9.806 -2.508 1.00 84.88 127 GLU A CA 1
ATOM 960 C C . GLU A 1 127 ? -3.773 8.529 -2.330 1.00 84.88 127 GLU A C 1
ATOM 962 O O . GLU A 1 127 ? -4.318 8.303 -1.257 1.00 84.88 127 GLU A O 1
ATOM 967 N N . GLN A 1 128 ? -3.786 7.637 -3.325 1.00 83.81 128 GLN A N 1
ATOM 968 C CA . GLN A 1 128 ? -4.442 6.328 -3.224 1.00 83.81 128 GLN A CA 1
ATOM 969 C C . GLN A 1 128 ? -3.819 5.430 -2.151 1.00 83.81 128 GLN A C 1
ATOM 971 O O . GLN A 1 128 ? -4.538 4.741 -1.433 1.00 83.81 128 GLN A O 1
ATOM 976 N N . GLU A 1 129 ? -2.492 5.418 -2.036 1.00 84.19 129 GLU A N 1
ATOM 977 C CA . GLU A 1 129 ? -1.781 4.666 -1.000 1.00 84.19 129 GLU A CA 1
ATOM 978 C C . GLU A 1 129 ? -2.088 5.216 0.397 1.00 84.19 129 GLU A C 1
ATOM 980 O O . GLU A 1 129 ? -2.332 4.434 1.314 1.00 84.19 129 GLU A O 1
ATOM 985 N N . AL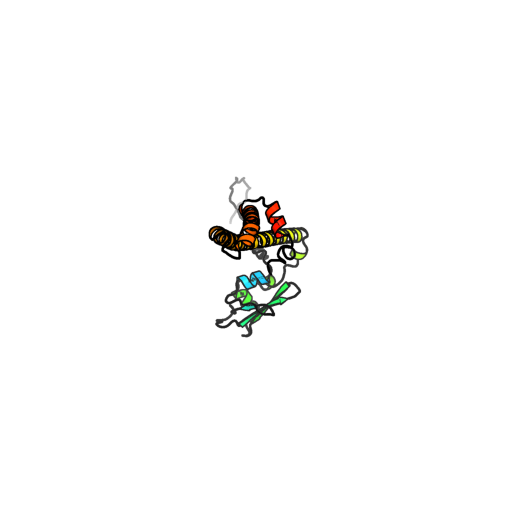A A 1 130 ? -2.127 6.541 0.557 1.00 84.25 130 ALA A N 1
ATOM 986 C CA . ALA A 1 130 ? -2.495 7.195 1.809 1.00 84.25 130 ALA A CA 1
ATOM 987 C C . ALA A 1 130 ? -3.957 6.912 2.187 1.00 84.25 130 ALA A C 1
ATOM 989 O O . ALA A 1 130 ? -4.239 6.584 3.337 1.00 84.25 130 ALA A O 1
ATOM 990 N N . GLU A 1 131 ? -4.868 6.967 1.214 1.00 90.06 131 GLU A N 1
ATOM 991 C CA . GLU A 1 131 ? -6.279 6.620 1.391 1.00 90.06 131 GLU A CA 1
ATOM 992 C C . GLU A 1 131 ? -6.441 5.161 1.829 1.00 90.06 131 GLU A C 1
ATOM 994 O O . GLU A 1 131 ? -7.131 4.864 2.803 1.00 90.06 131 GLU A O 1
ATOM 999 N N . ALA A 1 132 ? -5.749 4.242 1.153 1.00 89.06 132 ALA A N 1
ATOM 1000 C CA . ALA A 1 132 ? -5.766 2.827 1.499 1.00 89.06 132 ALA A CA 1
ATOM 1001 C C . ALA A 1 132 ? -5.167 2.568 2.890 1.00 89.06 132 ALA A C 1
ATOM 1003 O O . ALA A 1 132 ? -5.676 1.726 3.630 1.00 89.06 132 ALA A O 1
ATOM 1004 N N . ALA A 1 133 ? -4.105 3.287 3.262 1.00 89.56 133 ALA A N 1
ATOM 1005 C CA . ALA A 1 133 ? -3.494 3.190 4.583 1.00 89.56 133 ALA A CA 1
ATOM 1006 C C . ALA A 1 133 ? -4.440 3.685 5.686 1.00 89.56 133 ALA A C 1
ATOM 1008 O O . ALA A 1 133 ? -4.606 2.997 6.698 1.00 89.56 133 ALA A O 1
ATOM 1009 N N . PHE A 1 134 ? -5.095 4.829 5.472 1.00 93.94 134 PHE A N 1
ATOM 1010 C CA . PHE A 1 134 ? -6.122 5.348 6.371 1.00 93.94 134 PHE A CA 1
ATOM 1011 C C . PHE A 1 134 ? -7.273 4.351 6.530 1.00 93.94 134 PHE A C 1
ATOM 1013 O O . PHE A 1 134 ? -7.643 4.016 7.651 1.00 93.94 134 PHE A O 1
ATOM 1020 N N . GLU A 1 135 ? -7.805 3.817 5.431 1.00 94.12 135 GLU A N 1
ATOM 1021 C CA . GLU A 1 135 ? -8.946 2.901 5.471 1.00 94.12 135 GLU A CA 1
ATOM 1022 C C . GLU A 1 135 ? -8.601 1.562 6.143 1.00 94.12 135 GLU A C 1
ATOM 1024 O O . GLU A 1 135 ? -9.397 1.013 6.916 1.00 94.12 135 GLU A O 1
ATOM 1029 N N . ALA A 1 136 ? -7.389 1.050 5.905 1.00 91.25 136 ALA A N 1
ATOM 1030 C CA . ALA A 1 136 ? -6.877 -0.136 6.583 1.00 91.25 136 ALA A CA 1
ATOM 1031 C C . ALA A 1 136 ? -6.753 0.091 8.096 1.00 91.25 136 ALA A C 1
ATOM 1033 O O . ALA A 1 136 ? -7.199 -0.752 8.882 1.00 91.25 136 ALA A O 1
ATOM 1034 N N . TRP A 1 137 ? -6.197 1.236 8.505 1.00 94.69 137 TRP A N 1
ATOM 1035 C CA . TRP A 1 137 ? -6.131 1.635 9.909 1.00 94.69 137 TRP A CA 1
ATOM 1036 C C . TRP A 1 137 ? -7.531 1.774 10.515 1.00 94.69 137 TRP A C 1
ATOM 1038 O O . TRP A 1 137 ? -7.820 1.127 11.518 1.00 94.69 137 TRP A O 1
ATOM 1048 N N . ARG A 1 138 ? -8.433 2.527 9.875 1.00 95.12 138 ARG A N 1
ATOM 1049 C CA . ARG A 1 138 ? -9.806 2.775 10.342 1.00 95.12 138 ARG A CA 1
ATOM 1050 C C . ARG A 1 138 ? -10.551 1.464 10.572 1.00 95.12 138 ARG A C 1
ATOM 1052 O O . ARG A 1 138 ? -11.116 1.247 11.642 1.00 95.12 138 ARG A O 1
ATOM 1059 N N . THR A 1 139 ? -10.483 0.548 9.607 1.00 95.19 139 THR A N 1
ATOM 1060 C CA . THR A 1 139 ? -11.102 -0.781 9.705 1.00 95.19 139 THR A CA 1
ATOM 1061 C C . THR A 1 139 ? -10.526 -1.601 10.861 1.00 95.19 139 THR A C 1
ATOM 1063 O O . THR A 1 139 ? -11.277 -2.251 11.594 1.00 95.19 139 THR A O 1
ATOM 1066 N N . ALA A 1 140 ? -9.203 -1.598 11.040 1.00 92.25 140 ALA A N 1
ATOM 1067 C CA . ALA A 1 140 ? -8.553 -2.311 12.137 1.00 92.25 140 ALA A CA 1
ATOM 1068 C C . ALA A 1 140 ? -8.939 -1.723 13.506 1.00 92.25 140 ALA A C 1
ATOM 1070 O O . ALA A 1 140 ? -9.303 -2.473 14.414 1.00 92.25 140 ALA A O 1
ATOM 1071 N N . THR A 1 141 ? -8.941 -0.395 13.627 1.00 93.00 141 THR A N 1
ATOM 1072 C CA . THR A 1 141 ? -9.298 0.332 14.850 1.00 93.00 141 THR A CA 1
ATOM 1073 C C . THR A 1 141 ? -10.758 0.105 15.235 1.00 93.00 141 THR A C 1
ATOM 1075 O O . THR A 1 141 ? -11.024 -0.254 16.378 1.00 93.00 141 THR A O 1
ATOM 1078 N N . ILE A 1 142 ? -11.703 0.193 14.290 1.00 95.12 142 ILE A N 1
ATOM 1079 C CA . ILE A 1 142 ? -13.126 -0.112 14.537 1.00 95.12 142 ILE A CA 1
ATOM 1080 C C . ILE A 1 142 ? -13.296 -1.537 15.072 1.00 95.12 142 ILE A C 1
ATOM 1082 O O . ILE A 1 142 ? -14.038 -1.764 16.028 1.00 95.12 142 ILE A O 1
ATOM 1086 N N . ARG A 1 143 ? -12.594 -2.519 14.490 1.00 94.12 143 ARG A N 1
ATOM 1087 C CA . ARG A 1 143 ? -12.651 -3.908 14.972 1.00 94.12 143 ARG A CA 1
ATOM 1088 C C . ARG A 1 143 ? -12.132 -4.029 16.404 1.00 94.12 143 ARG A C 1
ATOM 1090 O O . ARG A 1 143 ? -12.783 -4.689 17.212 1.00 94.12 143 ARG A O 1
ATOM 1097 N N . GLY A 1 144 ? -10.996 -3.401 16.708 1.00 92.75 144 GLY A N 1
ATOM 1098 C CA . GLY A 1 144 ? -10.404 -3.397 18.047 1.00 92.75 144 GLY A CA 1
ATOM 1099 C C . GLY A 1 144 ? -11.315 -2.740 19.084 1.00 92.75 144 GLY A C 1
ATOM 1100 O O . GLY A 1 144 ? -11.658 -3.362 20.089 1.00 92.75 144 GLY A O 1
ATOM 1101 N N . LEU A 1 145 ? -11.790 -1.526 18.799 1.00 93.56 145 LEU A N 1
ATOM 1102 C CA . LEU A 1 145 ? -12.714 -0.799 19.667 1.00 93.56 145 LEU A CA 1
ATOM 1103 C C . LEU A 1 145 ? -14.030 -1.558 19.868 1.00 93.56 145 LEU A C 1
ATOM 1105 O O . LEU A 1 145 ? -14.517 -1.633 20.988 1.00 93.56 145 LEU A O 1
ATOM 1109 N N . GLY A 1 146 ? -14.570 -2.206 18.833 1.00 93.75 146 GLY A N 1
ATOM 1110 C CA . GLY A 1 146 ? -15.788 -3.009 18.965 1.00 93.75 146 GLY A CA 1
ATOM 1111 C C . GLY A 1 146 ? -15.614 -4.234 19.872 1.00 93.75 146 GLY A C 1
ATOM 1112 O O . GLY A 1 146 ? -16.564 -4.664 20.525 1.00 93.75 146 GLY A O 1
ATOM 1113 N N . VAL A 1 147 ? -14.414 -4.826 19.937 1.00 95.38 147 VAL A N 1
ATOM 1114 C CA . VAL A 1 147 ? -14.111 -5.880 20.923 1.00 95.38 147 VAL A CA 1
ATOM 1115 C C . VAL A 1 147 ? -14.121 -5.303 22.336 1.00 95.38 147 VAL A C 1
ATOM 1117 O O . VAL A 1 147 ? -14.738 -5.898 23.221 1.00 95.38 147 VAL A O 1
ATOM 1120 N N . LEU A 1 148 ? -13.485 -4.146 22.529 1.00 93.94 148 LEU A N 1
ATOM 1121 C CA . LEU A 1 148 ? -13.414 -3.477 23.824 1.00 93.94 148 LEU A CA 1
ATOM 1122 C C . LEU A 1 148 ? -14.799 -3.028 24.313 1.00 93.94 148 LEU A C 1
ATOM 1124 O O . LEU A 1 148 ? -15.155 -3.318 25.448 1.00 93.94 148 LEU A O 1
ATOM 1128 N N . GLU A 1 149 ? -15.618 -2.431 23.446 1.00 95.19 149 GLU A N 1
ATOM 1129 C CA . GLU A 1 149 ? -16.991 -2.009 23.760 1.00 95.19 149 GLU A CA 1
ATOM 1130 C C . GLU A 1 149 ? -17.822 -3.188 24.287 1.00 95.19 149 GLU A C 1
ATOM 1132 O O . GLU A 1 149 ? -18.442 -3.109 25.350 1.00 95.19 149 GLU A O 1
ATOM 1137 N N . ARG A 1 150 ? -17.785 -4.331 23.586 1.00 96.25 150 ARG A N 1
ATOM 1138 C CA . ARG A 1 150 ? -18.491 -5.548 24.015 1.00 96.25 150 ARG A CA 1
ATOM 1139 C C . ARG A 1 150 ? -17.967 -6.091 25.343 1.00 96.25 150 ARG A C 1
ATOM 1141 O O . ARG A 1 150 ? -18.760 -6.611 26.128 1.00 96.25 150 ARG A O 1
ATOM 1148 N N . ALA A 1 151 ? -16.661 -6.001 25.589 1.00 95.12 151 ALA A N 1
ATOM 1149 C CA . ALA A 1 151 ? -16.065 -6.415 26.856 1.00 95.12 151 ALA A CA 1
ATOM 1150 C C . ALA A 1 151 ? -16.520 -5.505 28.009 1.00 95.12 151 ALA A C 1
ATOM 1152 O O . ALA A 1 151 ? -16.998 -6.016 29.021 1.00 95.12 151 ALA A O 1
ATOM 1153 N N . CYS A 1 152 ? -16.469 -4.181 27.827 1.00 95.50 152 CYS A N 1
ATOM 1154 C CA . CYS A 1 152 ? -16.948 -3.210 28.809 1.00 95.50 152 CYS A CA 1
ATOM 1155 C C . CYS A 1 152 ? -18.427 -3.439 29.137 1.00 95.50 152 CYS A C 1
ATOM 1157 O O . CYS A 1 152 ? -18.778 -3.592 30.304 1.00 95.50 152 CYS A O 1
ATOM 1159 N N . ARG A 1 153 ? -19.293 -3.568 28.123 1.00 96.31 153 ARG A N 1
ATOM 1160 C CA . ARG A 1 153 ? -20.731 -3.812 28.333 1.00 96.31 153 ARG A CA 1
ATOM 1161 C C . ARG A 1 153 ? -21.023 -5.098 29.096 1.00 96.31 153 ARG A C 1
ATOM 1163 O O . ARG A 1 153 ? -21.933 -5.117 29.919 1.00 96.31 153 ARG A O 1
ATOM 1170 N N . ARG A 1 154 ? -20.252 -6.163 28.855 1.00 97.31 154 ARG A N 1
ATOM 1171 C CA . ARG A 1 154 ? -20.379 -7.415 29.613 1.00 97.31 154 ARG A CA 1
ATOM 1172 C C . ARG A 1 154 ? -20.048 -7.206 31.090 1.00 97.31 154 ARG A C 1
ATOM 1174 O O . ARG A 1 154 ? -20.845 -7.584 31.938 1.00 97.31 154 ARG A O 1
ATOM 1181 N N . VAL A 1 155 ? -18.913 -6.575 31.382 1.00 97.00 155 VAL A N 1
ATOM 1182 C CA . VAL A 1 155 ? -18.479 -6.289 32.758 1.00 97.00 155 VAL A CA 1
ATOM 1183 C C . VAL A 1 155 ? -19.488 -5.391 33.483 1.00 97.00 155 VAL A C 1
ATOM 1185 O O . VAL A 1 155 ? -19.827 -5.650 34.633 1.00 97.00 155 VAL A O 1
ATOM 1188 N N . ILE A 1 156 ? -20.028 -4.380 32.797 1.00 96.44 156 ILE A N 1
ATOM 1189 C CA . ILE A 1 156 ? -21.085 -3.513 33.336 1.00 96.44 156 ILE A CA 1
ATOM 1190 C C . ILE A 1 156 ? -22.346 -4.326 33.662 1.00 96.44 156 ILE A C 1
ATOM 1192 O O . ILE A 1 156 ? -22.931 -4.143 34.727 1.00 96.44 156 ILE A O 1
ATOM 1196 N N . HIS A 1 157 ? -22.749 -5.248 32.783 1.00 97.56 157 HIS A N 1
ATOM 1197 C CA . HIS A 1 157 ? -23.910 -6.114 33.004 1.00 97.56 157 HIS A CA 1
ATOM 1198 C C . HIS A 1 157 ? -23.725 -7.074 34.194 1.00 97.56 157 HIS A C 1
ATOM 1200 O O . HIS A 1 157 ? -24.689 -7.379 34.891 1.00 97.56 157 HIS A O 1
ATOM 1206 N N . GLU A 1 158 ? -22.506 -7.557 34.448 1.00 97.19 158 GLU A N 1
ATOM 1207 C CA . GLU A 1 158 ? -22.183 -8.372 35.633 1.00 97.19 158 GLU A CA 1
ATOM 1208 C C . GLU A 1 158 ? -22.274 -7.573 36.949 1.00 97.19 158 GLU A C 1
ATOM 1210 O O . GLU A 1 158 ? -22.472 -8.152 38.018 1.00 97.19 158 GLU A O 1
ATOM 1215 N N . GLY A 1 159 ? -22.201 -6.242 36.868 1.00 95.88 159 GLY A N 1
ATOM 1216 C CA . GLY A 1 159 ? -22.443 -5.331 37.979 1.00 95.88 159 GLY A CA 1
ATOM 1217 C C . GLY A 1 159 ? -21.235 -5.116 38.903 1.00 95.88 159 GLY A C 1
ATOM 1218 O O . GLY A 1 159 ? -20.132 -5.597 38.635 1.00 95.88 159 GLY A O 1
ATOM 1219 N N . PRO A 1 160 ? -21.427 -4.395 40.027 1.00 96.50 160 PRO A N 1
ATOM 1220 C CA . PRO A 1 160 ? -20.339 -3.946 40.906 1.00 96.50 160 PRO A CA 1
ATOM 1221 C C . PRO A 1 160 ? -19.504 -5.055 41.562 1.00 96.50 160 PRO A C 1
ATOM 1223 O O . PRO A 1 160 ? -18.450 -4.769 42.121 1.00 96.50 160 PRO A O 1
ATOM 1226 N N . GLY A 1 161 ? -19.964 -6.310 41.521 1.00 95.38 161 GLY A N 1
ATOM 1227 C CA . GLY A 1 161 ? -19.205 -7.462 42.012 1.00 95.38 161 GLY A CA 1
ATOM 1228 C C . GLY A 1 161 ? -18.032 -7.864 41.110 1.00 95.38 161 GLY A C 1
ATOM 1229 O O . GLY A 1 161 ? -17.157 -8.604 41.555 1.00 95.38 161 GLY A O 1
ATOM 1230 N N . ASN A 1 162 ? -17.986 -7.385 39.861 1.00 95.62 162 ASN A N 1
ATOM 1231 C CA . ASN A 1 162 ? -16.852 -7.604 38.969 1.00 95.62 162 ASN A CA 1
ATOM 1232 C C . ASN A 1 162 ? -15.735 -6.572 39.262 1.00 95.62 162 ASN A C 1
ATOM 1234 O O . ASN A 1 162 ? -15.999 -5.369 39.206 1.00 95.62 162 ASN A O 1
ATOM 1238 N N . PRO A 1 163 ? -14.475 -6.992 39.503 1.00 93.50 163 PRO A N 1
ATOM 1239 C CA . PRO A 1 163 ? -13.355 -6.078 39.772 1.00 93.50 163 PRO A CA 1
ATOM 1240 C C . PRO A 1 163 ? -13.109 -5.016 38.687 1.00 93.50 163 PRO A C 1
ATOM 1242 O O . PRO A 1 163 ? -12.580 -3.946 38.973 1.00 93.50 163 PRO A O 1
ATOM 1245 N N . GLY A 1 164 ? -13.494 -5.297 37.442 1.00 93.50 164 GLY A N 1
ATOM 1246 C CA . GLY A 1 164 ? -13.386 -4.380 36.312 1.00 93.50 164 GLY A CA 1
ATOM 1247 C C . GLY A 1 164 ? -14.558 -3.409 36.161 1.00 93.50 164 GLY A C 1
ATOM 1248 O O . GLY A 1 164 ? -14.528 -2.607 35.233 1.00 93.50 164 GLY A O 1
ATOM 1249 N N . PHE A 1 165 ? -15.588 -3.459 37.016 1.00 96.12 165 PHE A N 1
ATOM 1250 C CA . PHE A 1 165 ? -16.824 -2.681 36.851 1.00 96.12 165 PHE A CA 1
ATOM 1251 C C . PHE A 1 165 ? -16.580 -1.175 36.724 1.00 96.12 165 PHE A C 1
ATOM 1253 O O . PHE A 1 165 ? -17.069 -0.547 35.788 1.00 96.12 165 PHE A O 1
ATOM 1260 N N . VAL A 1 166 ? -15.782 -0.603 37.629 1.00 94.19 166 VAL A N 1
ATOM 1261 C CA . VAL A 1 166 ? -15.477 0.838 37.628 1.00 94.19 166 VAL A CA 1
ATOM 1262 C C . VAL A 1 166 ? -14.755 1.236 36.341 1.00 94.19 166 VAL A C 1
ATOM 1264 O O . VAL A 1 166 ? -15.188 2.150 35.645 1.00 94.19 166 VAL A O 1
ATOM 1267 N N . VAL A 1 167 ? -13.717 0.481 35.970 1.00 93.19 167 VAL A N 1
ATOM 1268 C CA . VAL A 1 167 ? -12.932 0.721 34.749 1.00 93.19 167 VAL A CA 1
ATOM 1269 C C . VAL A 1 167 ? -13.807 0.597 33.499 1.00 93.19 167 VAL A C 1
ATOM 1271 O O . VAL A 1 167 ? -13.711 1.413 32.587 1.00 93.19 167 VAL A O 1
ATOM 1274 N N . ALA A 1 168 ? -14.698 -0.394 33.450 1.00 93.44 168 ALA A N 1
ATOM 1275 C CA . ALA A 1 168 ? -15.606 -0.581 32.326 1.00 93.44 168 ALA A CA 1
ATOM 1276 C C . ALA A 1 168 ? -16.598 0.583 32.182 1.00 93.44 168 ALA A C 1
ATOM 1278 O O . ALA A 1 168 ? -16.800 1.051 31.064 1.00 93.44 168 ALA A O 1
ATOM 1279 N N . CYS A 1 169 ? -17.163 1.082 33.286 1.00 92.88 169 CYS A N 1
ATOM 1280 C CA . CYS A 1 169 ? -18.042 2.256 33.291 1.00 92.88 169 CYS A CA 1
ATOM 1281 C C . CYS A 1 169 ? -17.330 3.534 32.815 1.00 92.88 169 CYS A C 1
ATOM 1283 O O . CYS A 1 169 ? -17.947 4.366 32.155 1.00 92.88 169 CYS A O 1
ATOM 1285 N N . GLU A 1 170 ? -16.041 3.694 33.123 1.00 93.38 170 GLU A N 1
ATOM 1286 C CA . GLU A 1 170 ? -15.245 4.837 32.657 1.00 93.38 170 GLU A CA 1
ATOM 1287 C C . GLU A 1 170 ? -14.852 4.729 31.177 1.00 93.38 170 GLU A C 1
ATOM 1289 O O . GLU A 1 170 ? -14.811 5.735 30.461 1.00 93.38 170 GLU A O 1
ATOM 1294 N N . LEU A 1 171 ? -14.549 3.514 30.709 1.00 92.50 171 LEU A N 1
ATOM 1295 C CA . LEU A 1 171 ? -14.084 3.271 29.345 1.00 92.50 171 LEU A CA 1
ATOM 1296 C C . LEU A 1 171 ? -15.219 3.210 28.319 1.00 92.50 171 LEU A C 1
ATOM 1298 O O . LEU A 1 171 ? -15.030 3.708 27.210 1.00 92.50 171 LEU A O 1
ATOM 1302 N N . GLU A 1 172 ? -16.376 2.626 28.649 1.00 93.62 172 GLU A N 1
ATOM 1303 C CA . GLU A 1 172 ? -17.457 2.377 27.677 1.00 93.62 172 GLU A CA 1
ATOM 1304 C C . GLU A 1 172 ? -17.896 3.638 26.913 1.00 93.62 172 GLU A C 1
ATOM 1306 O O . GLU A 1 172 ? -17.884 3.588 25.680 1.00 93.62 172 GLU A O 1
ATOM 1311 N N . PRO A 1 173 ? -18.134 4.798 27.562 1.00 91.56 173 PRO A N 1
ATOM 1312 C CA . PRO A 1 173 ? -18.544 6.007 26.849 1.00 91.56 173 PRO A CA 1
ATOM 1313 C C . PRO A 1 173 ? -17.458 6.535 25.906 1.00 91.56 173 PRO A C 1
ATOM 1315 O O . PRO A 1 173 ? -17.754 7.039 24.822 1.00 91.56 173 PRO A O 1
ATOM 1318 N N . ARG A 1 174 ? -16.181 6.403 26.296 1.00 92.44 174 ARG A N 1
ATOM 1319 C CA . ARG A 1 174 ? -15.040 6.830 25.470 1.00 92.44 174 ARG A CA 1
ATOM 1320 C C . ARG A 1 174 ? -14.911 5.940 24.241 1.00 92.44 174 ARG A C 1
ATOM 1322 O O . ARG A 1 174 ? -14.754 6.444 23.136 1.00 92.44 174 ARG A O 1
ATOM 1329 N N . VAL A 1 175 ? -15.013 4.626 24.426 1.00 91.94 175 VAL A N 1
ATOM 1330 C CA . VAL A 1 175 ? -14.957 3.650 23.330 1.00 91.94 175 VAL A CA 1
ATOM 1331 C C . VAL A 1 175 ? -16.137 3.837 22.378 1.00 91.94 175 VAL A C 1
ATOM 1333 O O . VAL A 1 175 ? -15.934 3.839 21.165 1.00 91.94 175 VAL A O 1
ATOM 1336 N N . GLY A 1 176 ? -17.340 4.058 22.914 1.00 91.38 176 GLY A N 1
ATOM 1337 C CA . GLY A 1 176 ? -18.536 4.353 22.127 1.00 91.38 176 GLY A CA 1
ATOM 1338 C C . GLY A 1 176 ? -18.379 5.613 21.275 1.00 91.38 176 GLY A C 1
ATOM 1339 O O . GLY A 1 176 ? -18.638 5.572 20.075 1.00 91.38 176 GLY A O 1
ATOM 1340 N N . TYR A 1 177 ? -17.869 6.705 21.855 1.00 93.00 177 TYR A N 1
ATOM 1341 C CA . TYR A 1 177 ? -17.588 7.941 21.116 1.00 93.00 177 TYR A CA 1
ATOM 1342 C C . TYR A 1 177 ? -16.582 7.724 19.977 1.00 93.00 177 TYR A C 1
ATOM 1344 O O . TYR A 1 177 ? -16.819 8.146 18.847 1.00 93.00 177 TYR A O 1
ATOM 1352 N N . LEU A 1 178 ? -15.475 7.023 20.245 1.00 92.69 178 LEU A N 1
ATOM 1353 C CA . LEU A 1 178 ? -14.463 6.728 19.226 1.00 92.69 178 LEU A CA 1
ATOM 1354 C C . LEU A 1 178 ? -15.025 5.884 18.076 1.00 92.69 178 LEU A C 1
ATOM 1356 O O . LEU A 1 178 ? -14.721 6.142 16.911 1.00 92.69 178 LEU A O 1
ATOM 1360 N N . LEU A 1 179 ? -15.849 4.881 18.391 1.00 94.56 179 LEU A N 1
ATOM 1361 C CA . LEU A 1 179 ? -16.523 4.067 17.383 1.00 94.56 179 LEU A CA 1
ATOM 1362 C C . LEU A 1 179 ? -17.460 4.902 16.518 1.00 94.56 179 LEU A C 1
ATOM 1364 O O . LEU A 1 179 ? -17.414 4.772 15.296 1.00 94.56 179 LEU A O 1
ATOM 1368 N N . ASP A 1 180 ? -18.271 5.763 17.129 1.00 94.81 180 ASP A N 1
ATOM 1369 C CA . ASP A 1 180 ? -19.206 6.614 16.396 1.00 94.81 180 ASP A CA 1
ATOM 1370 C C . ASP A 1 180 ? -18.474 7.588 15.462 1.00 94.81 180 ASP A C 1
ATOM 1372 O O . ASP A 1 180 ? -18.818 7.691 14.285 1.00 94.81 180 ASP A O 1
ATOM 1376 N N . VAL A 1 181 ? -17.381 8.205 15.925 1.00 94.75 181 VAL A N 1
ATOM 1377 C CA . VAL A 1 181 ? -16.536 9.066 15.082 1.00 94.75 181 VAL A CA 1
ATOM 1378 C C . VAL A 1 181 ? -15.994 8.307 13.867 1.00 94.75 181 VAL A C 1
ATOM 1380 O O . VAL A 1 181 ? -16.066 8.812 12.747 1.00 94.75 181 VAL A O 1
ATOM 1383 N N . LEU A 1 182 ? -15.471 7.093 14.053 1.00 95.06 182 LEU A N 1
ATOM 1384 C CA . LEU A 1 182 ? -14.857 6.323 12.963 1.00 95.06 182 LEU A CA 1
ATOM 1385 C C . LEU A 1 182 ? -15.873 5.670 12.012 1.00 95.06 182 LEU A C 1
ATOM 1387 O O . LEU A 1 182 ? -15.526 5.367 10.865 1.00 95.06 182 LEU A O 1
ATOM 1391 N N . LEU A 1 183 ? -17.099 5.419 12.477 1.00 95.06 183 LEU A N 1
ATOM 1392 C CA . LEU A 1 183 ? -18.178 4.830 11.681 1.00 95.06 183 LEU A CA 1
ATOM 1393 C C . LEU A 1 183 ? -19.000 5.891 10.944 1.00 95.06 183 LEU A C 1
ATOM 1395 O O . LEU A 1 183 ? -19.263 5.727 9.754 1.00 95.06 183 LEU A O 1
ATOM 1399 N N . ASN A 1 184 ? -19.385 6.956 11.648 1.00 95.31 184 ASN A N 1
ATOM 1400 C CA . ASN A 1 184 ? -20.405 7.913 11.216 1.00 95.31 184 ASN A CA 1
ATOM 1401 C C . ASN A 1 184 ? -19.909 9.367 11.189 1.00 95.31 184 ASN A C 1
ATOM 1403 O O . ASN A 1 184 ? -20.572 10.226 10.608 1.00 95.31 184 ASN A O 1
ATOM 1407 N N . GLY A 1 185 ? -18.769 9.662 11.820 1.00 94.25 185 GLY A N 1
ATOM 1408 C CA . GLY A 1 185 ? -18.228 11.016 11.904 1.00 94.25 185 GLY A CA 1
ATOM 1409 C C . GLY A 1 185 ? -17.750 11.575 10.556 1.00 94.25 185 GLY A C 1
ATOM 1410 O O . GLY A 1 185 ? -17.485 10.815 9.621 1.00 94.25 185 GLY A O 1
ATOM 1411 N N . PRO A 1 186 ? -17.604 12.908 10.445 1.00 95.88 186 PRO A N 1
ATOM 1412 C CA . PRO A 1 186 ? -17.103 13.554 9.236 1.00 95.88 186 PRO A CA 1
ATOM 1413 C C . PRO A 1 186 ? -15.653 13.155 8.954 1.00 95.88 186 PRO A C 1
ATOM 1415 O O . PRO A 1 186 ? -14.877 12.854 9.868 1.00 95.88 186 PRO A O 1
ATOM 1418 N N . ARG A 1 187 ? -15.272 13.171 7.674 1.00 91.19 187 ARG A N 1
ATOM 1419 C CA . ARG A 1 187 ? -13.972 12.660 7.230 1.00 91.19 187 ARG A CA 1
ATOM 1420 C C . ARG A 1 187 ? -12.805 13.429 7.843 1.00 91.19 187 ARG A C 1
ATOM 1422 O O . ARG A 1 187 ? -11.790 12.828 8.177 1.00 91.19 187 ARG A O 1
ATOM 1429 N N . GLU A 1 188 ? -12.966 14.732 8.022 1.00 92.12 188 GLU A N 1
ATOM 1430 C CA . GLU A 1 188 ? -11.979 15.628 8.619 1.00 92.12 188 GLU A CA 1
ATOM 1431 C C . GLU A 1 188 ? -11.640 15.191 10.045 1.00 92.12 188 GLU A C 1
ATOM 1433 O O . GLU A 1 188 ? -10.468 15.057 10.388 1.00 92.12 188 GLU A O 1
ATOM 1438 N N . LEU A 1 189 ? -12.667 14.875 10.838 1.00 91.56 189 LEU A N 1
ATOM 1439 C CA . LEU A 1 189 ? -12.489 14.401 12.205 1.00 91.56 189 LEU A CA 1
ATOM 1440 C C . LEU A 1 189 ? -11.818 13.023 12.212 1.00 91.56 189 LEU A C 1
ATOM 1442 O O . LEU A 1 189 ? -10.861 12.811 12.946 1.00 91.56 189 LEU A O 1
ATOM 1446 N N . GLN A 1 190 ? -12.237 12.094 11.348 1.00 93.75 190 GLN A N 1
ATOM 1447 C CA . GLN A 1 190 ? -11.579 10.784 11.255 1.00 93.75 190 GLN A CA 1
ATOM 1448 C C . GLN A 1 190 ? -10.086 10.898 10.892 1.00 93.75 190 GLN A C 1
ATOM 1450 O O . GLN A 1 190 ? -9.259 10.154 11.422 1.00 93.75 190 GLN A O 1
ATOM 1455 N N . MET A 1 191 ? -9.729 11.833 10.005 1.00 90.75 191 MET A N 1
ATOM 1456 C CA . MET A 1 191 ? -8.340 12.097 9.621 1.00 90.75 191 MET A CA 1
ATOM 1457 C C . MET A 1 191 ? -7.531 12.729 10.756 1.00 90.75 191 MET A C 1
ATOM 1459 O O . MET A 1 191 ? -6.378 12.347 10.948 1.00 90.75 191 MET A O 1
ATOM 1463 N N . GLU A 1 192 ? -8.123 13.640 11.531 1.00 90.19 192 GLU A N 1
ATOM 1464 C CA . GLU A 1 192 ? -7.501 14.186 12.743 1.00 90.19 192 GLU A CA 1
ATOM 1465 C C . GLU A 1 192 ? -7.165 13.058 13.730 1.00 90.19 192 GLU A C 1
ATOM 1467 O O . GLU A 1 192 ? -6.040 12.969 14.217 1.00 90.19 192 GLU A O 1
ATOM 1472 N N . PHE A 1 193 ? -8.103 12.129 13.939 1.00 88.44 193 PHE A N 1
ATOM 1473 C CA . PHE A 1 193 ? -7.894 10.928 14.749 1.00 88.44 193 PHE A CA 1
ATOM 1474 C C . PHE A 1 193 ? -6.755 10.045 14.228 1.00 88.44 193 PHE A C 1
ATOM 1476 O O . PHE A 1 193 ? -5.952 9.555 15.019 1.00 88.44 193 PHE A O 1
ATOM 1483 N N . TYR A 1 194 ? -6.669 9.842 12.914 1.00 89.50 194 TYR A N 1
ATOM 1484 C CA . TYR A 1 194 ? -5.609 9.046 12.294 1.00 89.50 194 TYR A CA 1
ATOM 1485 C C . TYR A 1 194 ? -4.217 9.672 12.448 1.00 89.50 194 TYR A C 1
ATOM 1487 O O . TYR A 1 194 ? -3.235 8.961 12.648 1.00 89.50 194 TYR A O 1
ATOM 1495 N N . GLN A 1 195 ? -4.129 10.998 12.341 1.00 87.31 195 GLN A N 1
ATOM 1496 C CA . GLN A 1 195 ? -2.866 11.739 12.411 1.00 87.31 195 GLN A CA 1
ATOM 1497 C C . GLN A 1 195 ? -2.407 12.021 13.846 1.00 87.31 195 GLN A C 1
ATOM 1499 O O . GLN A 1 195 ? -1.249 12.381 14.057 1.00 87.31 195 GLN A O 1
ATOM 1504 N N . ARG A 1 196 ? -3.306 11.880 14.824 1.00 84.94 196 ARG A N 1
ATOM 1505 C CA . ARG A 1 196 ? -3.016 12.085 16.242 1.00 84.94 196 ARG A CA 1
ATOM 1506 C C . ARG A 1 196 ? -2.035 11.034 16.757 1.00 84.94 196 ARG A C 1
ATOM 1508 O O . ARG A 1 196 ? -2.115 9.856 16.411 1.00 84.94 196 ARG A O 1
ATOM 1515 N N . ASP A 1 197 ? -1.135 11.463 17.634 1.00 79.00 197 ASP A N 1
ATOM 1516 C CA . ASP A 1 197 ? -0.240 10.552 18.336 1.00 79.00 197 ASP A CA 1
ATOM 1517 C C . ASP A 1 197 ? -0.949 9.935 19.549 1.00 79.00 197 ASP A C 1
ATOM 1519 O O . ASP A 1 197 ? -1.192 10.588 20.563 1.00 79.00 197 ASP A O 1
ATOM 1523 N N . TRP A 1 198 ? -1.292 8.655 19.426 1.00 72.06 198 TRP A N 1
ATOM 1524 C CA . TRP A 1 198 ? -1.983 7.883 20.458 1.00 72.06 198 TRP A CA 1
ATOM 1525 C C . TRP A 1 198 ? -1.049 7.302 21.524 1.00 72.06 198 TRP A C 1
ATOM 1527 O O . TRP A 1 198 ? -1.520 6.677 22.476 1.00 72.06 198 TRP A O 1
ATOM 1537 N N . THR A 1 199 ? 0.269 7.472 21.384 1.00 68.44 199 THR A N 1
ATOM 1538 C CA . THR A 1 199 ? 1.244 6.853 22.295 1.00 68.44 199 THR A CA 1
ATOM 1539 C C . THR A 1 199 ? 1.214 7.442 23.704 1.00 68.44 199 THR A C 1
ATOM 1541 O O . THR A 1 199 ? 1.483 6.723 24.662 1.00 68.44 199 THR A O 1
ATOM 1544 N N . GLU A 1 200 ? 0.825 8.708 23.861 1.00 60.91 200 GLU A N 1
ATOM 1545 C CA . GLU A 1 200 ? 0.699 9.370 25.167 1.00 60.91 200 GLU A CA 1
ATOM 1546 C C . GLU A 1 200 ? -0.668 9.113 25.830 1.00 60.91 200 GLU A C 1
ATOM 1548 O O . GLU A 1 200 ? -0.752 8.958 27.047 1.00 60.91 200 GLU A O 1
ATOM 1553 N N . GLU A 1 201 ? -1.737 9.001 25.036 1.00 59.41 201 GLU A N 1
ATOM 1554 C CA . GLU A 1 201 ? -3.130 8.897 25.505 1.00 59.41 201 GLU A CA 1
ATOM 1555 C C . GLU A 1 201 ? -3.553 7.491 25.949 1.00 59.41 201 GLU A C 1
ATOM 1557 O O . GLU A 1 201 ? -4.612 7.325 26.555 1.00 59.41 201 GLU A O 1
ATOM 1562 N N . PHE A 1 202 ? -2.737 6.474 25.673 1.00 54.56 202 PHE A N 1
ATOM 1563 C CA . PHE A 1 202 ? -2.968 5.098 26.118 1.00 54.56 202 PHE A CA 1
ATOM 1564 C C . PHE A 1 202 ? -1.868 4.566 27.043 1.00 54.56 202 PHE A C 1
ATOM 1566 O O . PHE A 1 202 ? -1.823 3.366 27.305 1.00 54.56 202 PHE A O 1
ATOM 1573 N N . LYS A 1 203 ? -1.019 5.437 27.608 1.00 52.06 203 LYS A N 1
ATOM 1574 C CA . LYS A 1 203 ? 0.023 5.036 28.577 1.00 52.06 203 LYS A CA 1
ATOM 1575 C C . LYS A 1 203 ? -0.506 4.288 29.804 1.00 52.06 203 LYS A C 1
ATOM 1577 O O . LYS A 1 203 ? 0.258 3.587 30.447 1.00 52.06 203 LYS A O 1
ATOM 1582 N N . TRP A 1 204 ? -1.788 4.426 30.126 1.00 42.50 204 TRP A N 1
ATOM 1583 C CA . TRP A 1 204 ? -2.467 3.742 31.234 1.00 42.50 204 TRP A CA 1
ATOM 1584 C C . TRP A 1 204 ? -3.068 2.371 30.867 1.00 42.50 204 TRP A C 1
ATOM 1586 O O . TRP A 1 204 ? -3.647 1.724 31.734 1.00 42.50 204 TRP A O 1
ATOM 1596 N N . LEU A 1 205 ? -2.977 1.929 29.605 1.00 43.16 205 LEU A N 1
ATOM 1597 C CA . LEU A 1 205 ? -3.450 0.607 29.148 1.00 43.16 205 LEU A CA 1
ATOM 1598 C C . LEU A 1 205 ? -2.354 -0.477 29.134 1.00 43.16 205 LEU A C 1
ATOM 1600 O O . LEU A 1 205 ? -2.659 -1.625 28.806 1.00 43.16 205 LEU A O 1
ATOM 1604 N N . VAL A 1 20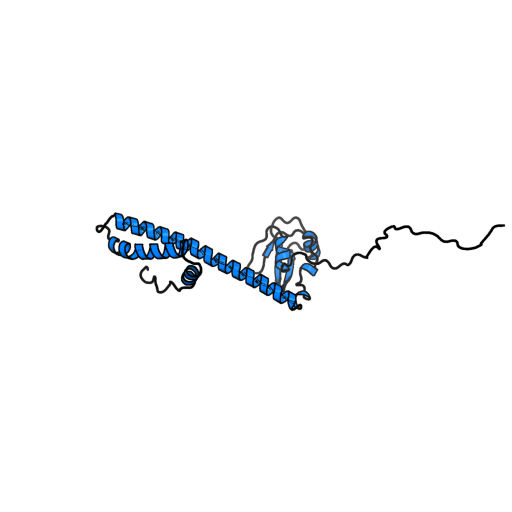6 ? -1.109 -0.124 29.469 1.00 35.50 206 VAL A N 1
ATOM 1605 C CA . VAL A 1 206 ? 0.064 -1.016 29.553 1.00 35.50 206 VAL A CA 1
ATOM 1606 C C . VAL A 1 206 ? 0.596 -0.996 30.979 1.00 35.50 206 VAL A C 1
ATOM 1608 O O . VAL A 1 206 ? 0.961 -2.083 31.474 1.00 35.50 206 VAL A O 1
#

Secondary structure (DSSP, 8-state):
------------------------------TT---HHHHHHTT-SS-EEETTEEEE--TTTT-SS--EEEEE-TTSPEEEEETT---HHHHHHHTT--GGGGS--TTGGG-HHHHHHHHHHHHHHHHHHHHHHHHHHHHHHHHHHHHHHHHHHHHHHH-TTSTTHHHHHHHHHHHHHHHHHHHHS-HHHHHHHHHS--TTTTTT--

Radius of gyration: 34.1 Å; chains: 1; bounding box: 48×45×136 Å

Organism: NCBI:txid42838